Protein AF-A0A9D7YPC9-F1 (afdb_monomer_lite)

pLDDT: mean 83.98, std 19.43, range [34.88, 98.69]

Foldseek 3Di:
DDDDDDDDDDDPDPDPDDDDDDPPDPVNVVVVVVVCVVVVVDPDDDPVLVCVLPDPPDDPLRSLLSCLQVVNHDPVSCPQLQSVLSNCVVVVVLVDCSLVDPRHQLLSVLVSCVSVVNLVSSCVSLVPPDALSSLLSNLSSCVSVVVLVVSLVSLVVLVVCVVVVNDDALVSLLSSLSSVCSNCVSVVNLPPCLVVSLVSLCCSCPPGDVPNCSSLVSNLVSCVVVVNNPVSVVD

Structure (mmCIF, N/CA/C/O backbone):
data_AF-A0A9D7YPC9-F1
#
_entry.id   AF-A0A9D7YPC9-F1
#
loop_
_atom_site.group_PDB
_atom_site.id
_atom_site.type_symbol
_atom_site.label_atom_id
_atom_site.label_alt_id
_atom_site.label_comp_id
_atom_site.label_asym_id
_atom_site.label_entity_id
_atom_site.label_seq_id
_atom_site.pdbx_PDB_ins_code
_atom_site.Cartn_x
_atom_site.Cartn_y
_atom_site.Cartn_z
_atom_site.occupancy
_atom_site.B_iso_or_equiv
_atom_site.auth_seq_id
_atom_site.auth_comp_id
_atom_site.auth_asym_id
_atom_site.auth_atom_id
_atom_site.pdbx_PDB_model_num
ATOM 1 N N . MET A 1 1 ? -60.335 -31.196 38.707 1.00 47.56 1 MET A N 1
ATOM 2 C CA . MET A 1 1 ? -59.037 -31.277 38.001 1.00 47.56 1 MET A CA 1
ATOM 3 C C . MET A 1 1 ? -59.080 -32.439 37.017 1.00 47.56 1 MET A C 1
ATOM 5 O O . MET A 1 1 ? -58.869 -33.573 37.414 1.00 47.56 1 MET A O 1
ATOM 9 N N . MET A 1 2 ? -59.408 -32.170 35.753 1.00 39.56 2 MET A N 1
ATOM 10 C CA . MET A 1 2 ? -59.324 -33.136 34.653 1.00 39.56 2 MET A CA 1
ATOM 11 C C . MET A 1 2 ? -58.859 -32.370 33.414 1.00 39.56 2 MET A C 1
ATOM 13 O O . MET A 1 2 ? -59.592 -31.548 32.874 1.00 39.56 2 MET A O 1
ATOM 17 N N . ARG A 1 3 ? -57.600 -32.589 33.023 1.00 39.47 3 ARG A N 1
ATOM 18 C CA . ARG A 1 3 ? -57.009 -32.097 31.776 1.00 39.47 3 ARG A CA 1
ATOM 19 C C . ARG A 1 3 ? -57.399 -33.068 30.662 1.00 39.47 3 ARG A C 1
ATOM 21 O O . ARG A 1 3 ? -57.053 -34.243 30.743 1.00 39.47 3 ARG A O 1
ATOM 28 N N . ARG A 1 4 ? -58.093 -32.588 29.628 1.00 42.72 4 ARG A N 1
ATOM 29 C CA . ARG A 1 4 ? -58.225 -33.288 28.343 1.00 42.72 4 ARG A CA 1
ATOM 30 C C . ARG A 1 4 ? -57.594 -32.435 27.250 1.00 42.72 4 ARG A C 1
ATOM 32 O O . ARG A 1 4 ? -57.859 -31.242 27.155 1.00 42.72 4 ARG A O 1
ATOM 39 N N . ALA A 1 5 ? -56.698 -33.081 26.515 1.00 37.59 5 ALA A N 1
ATOM 40 C CA . ALA A 1 5 ? -55.882 -32.538 25.447 1.00 37.59 5 ALA A CA 1
ATOM 41 C C . ALA A 1 5 ? -56.714 -32.256 24.186 1.00 37.59 5 ALA A C 1
ATOM 43 O O . ALA A 1 5 ? -57.596 -33.035 23.832 1.00 37.59 5 ALA A O 1
ATOM 44 N N . ILE A 1 6 ? -56.395 -31.149 23.518 1.00 43.72 6 ILE A N 1
ATOM 45 C CA . ILE A 1 6 ? -56.889 -30.761 22.192 1.00 43.72 6 ILE A CA 1
ATOM 46 C C . ILE A 1 6 ? -55.835 -31.223 21.174 1.00 43.72 6 ILE A C 1
ATOM 48 O O . ILE A 1 6 ? -54.669 -30.866 21.361 1.00 43.72 6 ILE A O 1
ATOM 52 N N . PRO A 1 7 ? -56.174 -31.990 20.121 1.00 41.81 7 PRO A N 1
ATOM 53 C CA . PRO A 1 7 ? -55.215 -32.311 19.077 1.00 41.81 7 PRO A CA 1
ATOM 54 C C . PRO A 1 7 ? -55.331 -31.389 17.854 1.00 41.81 7 PRO A C 1
ATOM 56 O O . PRO A 1 7 ? -56.409 -30.950 17.467 1.00 41.81 7 PRO A O 1
ATOM 59 N N . MET A 1 8 ? -54.163 -31.230 17.231 1.00 36.19 8 MET A N 1
ATOM 60 C CA . MET A 1 8 ? -53.886 -30.996 15.810 1.00 36.19 8 MET A CA 1
ATOM 61 C C . MET A 1 8 ? -54.218 -29.638 15.183 1.00 36.19 8 MET A C 1
ATOM 63 O O . MET A 1 8 ? -55.283 -29.376 14.635 1.00 36.19 8 MET A O 1
ATOM 67 N N . ALA A 1 9 ? -53.147 -28.844 15.169 1.00 35.59 9 ALA A N 1
ATOM 68 C CA . ALA A 1 9 ? -52.747 -27.898 14.143 1.00 35.59 9 ALA A CA 1
ATOM 69 C C . ALA A 1 9 ? -53.110 -28.312 12.703 1.00 35.59 9 ALA A C 1
ATOM 71 O O . ALA A 1 9 ? -52.731 -29.383 12.233 1.00 35.59 9 ALA A O 1
ATOM 72 N N . ALA A 1 10 ? -53.725 -27.379 11.979 1.00 37.03 10 ALA A N 1
ATOM 73 C CA . ALA A 1 10 ? -53.685 -27.301 10.526 1.00 37.03 10 ALA A CA 1
ATOM 74 C C . ALA A 1 10 ? -53.003 -25.974 10.162 1.00 37.03 10 ALA A C 1
ATOM 76 O O . ALA A 1 10 ? -53.643 -24.927 10.112 1.00 37.03 10 ALA A O 1
ATOM 77 N N . ALA A 1 11 ? -51.682 -26.010 9.979 1.00 39.16 11 ALA A N 1
ATOM 78 C CA . ALA A 1 11 ? -50.929 -24.904 9.401 1.00 39.16 11 ALA A CA 1
ATOM 79 C C . ALA A 1 11 ? -50.742 -25.192 7.909 1.00 39.16 11 ALA A C 1
ATOM 81 O O . ALA A 1 11 ? -49.983 -26.076 7.515 1.00 39.16 11 ALA A O 1
ATOM 82 N N . LEU A 1 12 ? -51.493 -24.459 7.091 1.00 34.88 12 LEU A N 1
ATOM 83 C CA . LEU A 1 12 ? -51.374 -24.433 5.642 1.00 34.88 12 LEU A CA 1
ATOM 84 C C . LEU A 1 12 ? -50.080 -23.673 5.296 1.00 34.88 12 LEU A C 1
ATOM 86 O O . LEU A 1 12 ? -50.052 -22.445 5.309 1.00 3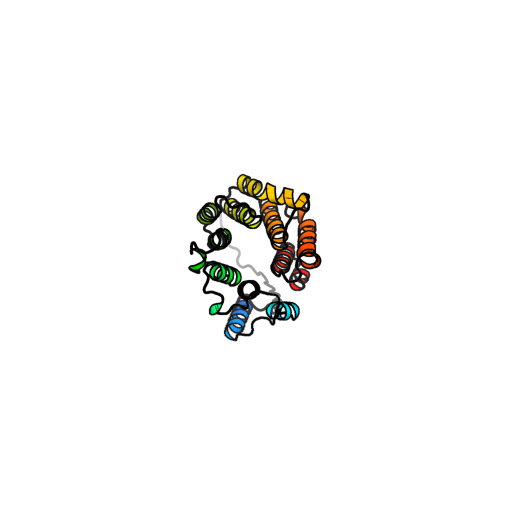4.88 12 LEU A O 1
ATOM 90 N N . ALA A 1 13 ? -48.985 -24.391 5.050 1.00 35.38 13 ALA A N 1
ATOM 91 C CA . ALA A 1 13 ? -47.757 -23.798 4.532 1.00 35.38 13 ALA A CA 1
ATOM 92 C C . ALA A 1 13 ? -47.878 -23.664 3.008 1.00 35.38 13 ALA A C 1
ATOM 94 O O . ALA A 1 13 ? -47.627 -24.610 2.264 1.00 35.38 13 ALA A O 1
ATOM 95 N N . LEU A 1 14 ? -48.293 -22.485 2.545 1.00 37.50 14 LEU A N 1
ATOM 96 C CA . LEU A 1 14 ? -48.181 -22.103 1.141 1.00 37.50 14 LEU A CA 1
ATOM 97 C C . LEU A 1 14 ? -46.724 -21.679 0.893 1.00 37.50 14 LEU A C 1
ATOM 99 O O . LEU A 1 14 ? -46.342 -20.536 1.133 1.00 37.50 14 LEU A O 1
ATOM 103 N N . ALA A 1 15 ? -45.886 -22.628 0.479 1.00 35.59 15 ALA A N 1
ATOM 104 C CA . ALA A 1 15 ? -44.537 -22.341 0.013 1.00 35.59 15 ALA A CA 1
ATOM 105 C C . ALA A 1 15 ? -44.612 -21.801 -1.423 1.00 35.59 15 ALA A C 1
ATOM 107 O O . ALA A 1 15 ? -44.696 -22.564 -2.384 1.00 35.59 15 ALA A O 1
ATOM 108 N N . CYS A 1 16 ? -44.587 -20.477 -1.576 1.00 36.06 16 CYS A N 1
ATOM 109 C CA . CYS A 1 16 ? -44.221 -19.853 -2.844 1.00 36.06 16 CYS A CA 1
ATOM 110 C C . CYS A 1 16 ? -42.714 -20.053 -3.048 1.00 36.06 16 CYS A C 1
ATOM 112 O O . CYS A 1 16 ? -41.902 -19.296 -2.519 1.00 36.06 16 CYS A O 1
ATOM 114 N N . ALA A 1 17 ? -42.342 -21.095 -3.790 1.00 36.00 17 ALA A N 1
ATOM 115 C CA . ALA A 1 17 ? -41.002 -21.232 -4.338 1.00 36.00 17 ALA A CA 1
ATOM 116 C C . ALA A 1 17 ? -40.814 -20.163 -5.427 1.00 36.00 17 ALA A C 1
ATOM 118 O O . ALA A 1 17 ? -41.350 -20.281 -6.528 1.00 36.00 17 ALA A O 1
ATOM 119 N N . ALA A 1 18 ? -40.086 -19.096 -5.101 1.00 39.91 18 ALA A N 1
ATOM 120 C CA . ALA A 1 18 ? -39.502 -18.221 -6.108 1.00 39.91 18 ALA A CA 1
ATOM 121 C C . ALA A 1 18 ? -38.318 -18.957 -6.766 1.00 39.91 18 ALA A C 1
ATOM 123 O O . ALA A 1 18 ? -37.556 -19.612 -6.048 1.00 39.91 18 ALA A O 1
ATOM 124 N N . PRO A 1 19 ? -38.135 -18.881 -8.095 1.00 41.88 19 PRO A N 1
ATOM 125 C CA . PRO A 1 19 ? -36.948 -19.436 -8.724 1.00 41.88 19 PRO A CA 1
ATOM 126 C C . PRO A 1 19 ? -35.729 -18.621 -8.282 1.00 41.88 19 PRO A C 1
ATOM 128 O O . PRO A 1 19 ? -35.707 -17.395 -8.413 1.00 41.88 19 PRO A O 1
ATOM 131 N N . ALA A 1 20 ? -34.728 -19.315 -7.740 1.00 41.06 20 ALA A N 1
ATOM 132 C CA . ALA A 1 20 ? -33.390 -18.778 -7.575 1.00 41.06 20 ALA A CA 1
ATOM 133 C C . ALA A 1 20 ? -32.896 -18.337 -8.957 1.00 41.06 20 ALA A C 1
ATOM 135 O O . ALA A 1 20 ? -32.797 -19.149 -9.874 1.00 41.06 20 ALA A O 1
ATOM 136 N N . GLN A 1 21 ? -32.673 -17.037 -9.124 1.00 46.84 21 GLN A N 1
ATOM 137 C CA . GLN A 1 21 ? -31.974 -16.519 -10.289 1.00 46.84 21 GLN A CA 1
ATOM 138 C C . GLN A 1 21 ? -30.526 -17.011 -10.219 1.00 46.84 21 GLN A C 1
ATOM 140 O O . GLN A 1 21 ? -29.904 -16.898 -9.161 1.00 46.84 21 GLN A O 1
ATOM 145 N N . ASP A 1 22 ? -30.041 -17.564 -11.334 1.00 47.06 22 ASP A N 1
ATOM 146 C CA . ASP A 1 22 ? -28.654 -17.958 -11.605 1.00 47.06 22 ASP A CA 1
ATOM 147 C C . ASP A 1 22 ? -27.683 -16.818 -11.263 1.00 47.06 22 ASP A C 1
ATOM 149 O O . ASP A 1 22 ? -27.335 -15.980 -12.093 1.00 47.06 22 ASP A O 1
ATOM 153 N N . GLY A 1 23 ? -27.253 -16.760 -10.009 1.00 45.50 23 GLY A N 1
ATOM 154 C CA . GLY A 1 23 ? -25.986 -16.160 -9.638 1.00 45.50 23 GLY A CA 1
ATOM 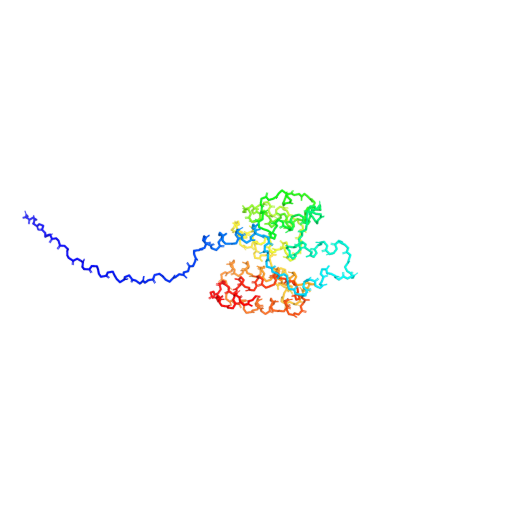155 C C . GLY A 1 23 ? -24.998 -17.305 -9.562 1.00 45.50 23 GLY A C 1
ATOM 156 O O . GLY A 1 23 ? -25.073 -18.081 -8.609 1.00 45.50 23 GLY A O 1
ATOM 157 N N . GLY A 1 24 ? -24.126 -17.435 -10.568 1.00 48.03 24 GLY A N 1
ATOM 158 C CA . GLY A 1 24 ? -23.019 -18.391 -10.532 1.00 48.03 24 GLY A CA 1
ATOM 159 C C . GLY A 1 24 ? -22.351 -18.337 -9.161 1.00 48.03 24 GLY A C 1
ATOM 160 O O . GLY A 1 24 ? -22.082 -17.251 -8.633 1.00 48.03 24 GLY A O 1
ATOM 161 N N . SER A 1 25 ? -22.193 -19.500 -8.530 1.00 60.78 25 SER A N 1
ATOM 162 C CA . SER A 1 25 ? -21.688 -19.576 -7.165 1.00 60.78 25 SER A CA 1
ATOM 163 C C . SER A 1 25 ? -20.316 -18.909 -7.099 1.00 60.78 25 SER A C 1
ATOM 165 O O . SER A 1 25 ? -19.527 -18.998 -8.038 1.00 60.78 25 SER A O 1
ATOM 167 N N . ALA A 1 26 ? -19.971 -18.293 -5.966 1.00 50.19 26 ALA A N 1
ATOM 168 C CA . ALA A 1 26 ? -18.598 -17.840 -5.730 1.00 50.19 26 ALA A CA 1
ATOM 169 C C . ALA A 1 26 ? -17.579 -18.980 -5.941 1.00 50.19 26 ALA A C 1
ATOM 171 O O . ALA A 1 26 ? -16.447 -18.733 -6.340 1.00 50.19 26 ALA A O 1
ATOM 172 N N . VAL A 1 27 ? -18.004 -20.231 -5.735 1.00 54.44 27 VAL A N 1
ATOM 173 C CA . VAL A 1 27 ? -17.221 -21.438 -6.024 1.00 54.44 27 VAL A CA 1
ATOM 174 C C . VAL A 1 27 ? -17.037 -21.656 -7.530 1.00 54.44 27 VAL A C 1
ATOM 176 O O . VAL A 1 27 ? -15.948 -22.038 -7.948 1.00 54.44 27 VAL A O 1
ATOM 179 N N . ASP A 1 28 ? -18.050 -21.368 -8.345 1.00 64.00 28 ASP A N 1
ATOM 180 C CA . ASP A 1 28 ? -17.969 -21.480 -9.805 1.00 64.00 28 ASP A CA 1
ATOM 181 C C . ASP A 1 28 ? -17.040 -20.403 -10.372 1.00 64.00 28 ASP A C 1
ATOM 183 O O . ASP A 1 28 ? -16.144 -20.729 -11.142 1.00 64.00 28 ASP A O 1
ATOM 187 N N . MET A 1 29 ? -17.138 -19.159 -9.884 1.00 55.31 29 MET A N 1
ATOM 188 C CA . MET A 1 29 ? -16.199 -18.087 -10.251 1.00 55.31 29 MET A CA 1
ATOM 189 C C . MET A 1 29 ? -14.758 -18.401 -9.825 1.00 55.31 29 MET A C 1
ATOM 191 O O . MET A 1 29 ? -13.822 -18.161 -10.581 1.00 55.31 29 MET A O 1
ATOM 195 N N . LEU A 1 30 ? -14.542 -18.957 -8.627 1.00 52.41 30 LEU A N 1
ATOM 196 C CA . LEU A 1 30 ? -13.202 -19.356 -8.178 1.00 52.41 30 LEU A CA 1
ATOM 197 C C . LEU A 1 30 ? -12.641 -20.524 -9.004 1.00 52.41 30 LEU A C 1
ATOM 199 O O . LEU A 1 30 ? -11.436 -20.560 -9.273 1.00 52.41 30 LEU A O 1
ATOM 203 N N . ASN A 1 31 ? -13.497 -21.452 -9.436 1.00 55.28 31 ASN A N 1
ATOM 204 C CA . ASN A 1 31 ? -13.120 -22.539 -10.335 1.00 55.28 31 ASN A CA 1
ATOM 205 C C . ASN A 1 31 ? -12.802 -22.024 -11.744 1.00 55.28 31 ASN A C 1
ATOM 207 O O . ASN A 1 31 ? -11.788 -22.430 -12.307 1.00 55.28 31 ASN A O 1
ATOM 211 N N . GLU A 1 32 ? -13.591 -21.096 -12.285 1.00 56.75 32 GLU A N 1
ATOM 212 C CA . GLU A 1 32 ? -13.325 -20.439 -13.571 1.00 56.75 32 GLU A CA 1
ATOM 213 C C . GLU A 1 32 ? -12.021 -19.640 -13.533 1.00 56.75 32 GLU A C 1
ATOM 215 O O . GLU A 1 32 ? -11.165 -19.833 -14.390 1.00 56.75 32 GLU A O 1
ATOM 220 N N . LEU A 1 33 ? -11.788 -18.833 -12.493 1.00 55.59 33 LEU A N 1
ATOM 221 C CA . LEU A 1 33 ? -10.529 -18.099 -12.321 1.00 55.59 33 LEU A CA 1
ATOM 222 C C . LEU A 1 33 ? -9.324 -19.042 -12.196 1.00 55.59 33 LEU A C 1
ATOM 224 O O . LEU A 1 33 ? -8.241 -18.744 -12.704 1.00 55.59 33 LEU A O 1
ATOM 228 N N . SER A 1 34 ? -9.502 -20.195 -11.549 1.00 52.62 34 SER A N 1
ATOM 229 C CA . SER A 1 34 ? -8.467 -21.230 -11.459 1.00 52.62 34 SER A CA 1
ATOM 230 C C . SER A 1 34 ? -8.196 -21.882 -12.817 1.00 52.62 34 SER A C 1
ATOM 232 O O . SER A 1 34 ? -7.036 -22.104 -13.163 1.00 52.62 34 SER A O 1
ATOM 234 N N . GLN A 1 35 ? -9.236 -22.143 -13.611 1.00 51.22 35 GLN A N 1
ATOM 235 C CA . GLN A 1 35 ? -9.112 -22.682 -14.967 1.00 51.22 35 GLN A CA 1
ATOM 236 C C . GLN A 1 35 ? -8.474 -21.671 -15.929 1.00 51.22 35 GLN A C 1
ATOM 238 O O . GLN A 1 35 ? -7.566 -22.041 -16.668 1.00 51.22 35 GLN A O 1
ATOM 243 N N . MET A 1 36 ? -8.844 -20.390 -15.860 1.00 50.16 36 MET A N 1
ATOM 244 C CA . MET A 1 36 ? -8.228 -19.313 -16.649 1.00 50.16 36 MET A CA 1
ATOM 245 C C . MET A 1 36 ? -6.736 -19.161 -16.330 1.00 50.16 36 MET A C 1
ATOM 247 O O . MET A 1 36 ? -5.909 -19.062 -17.237 1.00 50.16 36 MET A O 1
ATOM 251 N N . ARG A 1 37 ? -6.358 -19.239 -15.043 1.00 52.41 37 ARG A N 1
ATOM 252 C CA . ARG A 1 37 ? -4.944 -19.262 -14.629 1.00 52.41 37 ARG A CA 1
ATOM 253 C C . ARG A 1 37 ? -4.197 -20.481 -15.179 1.00 52.41 37 ARG A C 1
ATOM 255 O O . ARG A 1 37 ? -3.052 -20.343 -15.593 1.00 52.41 37 ARG A O 1
ATOM 262 N N . GLN A 1 38 ? -4.827 -21.658 -15.203 1.00 43.66 38 GLN A N 1
ATOM 263 C CA . GLN A 1 38 ? -4.230 -22.886 -15.750 1.00 43.66 38 GLN A CA 1
ATOM 264 C C . GLN A 1 38 ? -4.097 -22.865 -17.280 1.00 43.66 38 GLN A C 1
ATOM 266 O O . GLN A 1 38 ? -3.215 -23.528 -17.820 1.00 43.66 38 GLN A O 1
ATOM 271 N N . GLN A 1 39 ? -4.939 -22.099 -17.975 1.00 45.66 39 GLN A N 1
ATOM 272 C CA . GLN A 1 39 ? -4.917 -21.961 -19.434 1.00 45.66 39 GLN A CA 1
ATOM 273 C C . GLN A 1 39 ? -3.953 -20.874 -19.934 1.00 45.66 39 GLN A C 1
ATOM 275 O O . GLN A 1 39 ? -3.779 -20.725 -21.140 1.00 45.66 39 GLN A O 1
ATOM 280 N N . GLY A 1 40 ? -3.301 -20.122 -19.038 1.00 47.50 40 GLY A N 1
ATOM 281 C CA . GLY A 1 40 ? -2.362 -19.059 -19.414 1.00 47.50 40 GLY A CA 1
ATOM 282 C C . GLY A 1 40 ? -3.018 -17.837 -20.072 1.00 47.50 40 GLY A C 1
ATOM 283 O O . GLY A 1 40 ? -2.316 -16.893 -20.432 1.00 47.50 40 GLY A O 1
ATOM 284 N N . GLU A 1 41 ? -4.348 -17.811 -20.194 1.00 51.31 41 GLU A N 1
ATOM 285 C CA . GLU A 1 41 ? -5.116 -16.646 -20.634 1.00 51.31 41 GLU A CA 1
ATOM 286 C C . GLU A 1 41 ? -5.334 -15.704 -19.446 1.00 51.31 41 GLU A C 1
ATOM 288 O O . GLU A 1 41 ? -6.419 -15.578 -18.878 1.00 51.31 41 GLU A O 1
ATOM 293 N N . GLY A 1 42 ? -4.253 -15.036 -19.040 1.00 57.81 42 GLY A N 1
ATOM 294 C CA . GLY A 1 42 ? -4.370 -13.835 -18.223 1.00 57.81 42 GLY A CA 1
ATOM 295 C C . GLY A 1 42 ? -5.125 -12.735 -18.985 1.00 57.81 42 GLY A C 1
ATOM 296 O O . GLY A 1 42 ? -5.147 -12.744 -20.221 1.00 57.81 42 GLY A O 1
ATOM 297 N N . PRO A 1 43 ? -5.738 -11.764 -18.282 1.00 66.69 43 PRO A N 1
ATOM 298 C CA . PRO A 1 43 ? -6.365 -10.622 -18.935 1.00 66.69 43 PRO A CA 1
ATOM 299 C C . PRO A 1 43 ? -5.362 -9.941 -19.872 1.00 66.69 43 PRO A C 1
ATOM 301 O O . PRO A 1 43 ? -4.208 -9.699 -19.507 1.00 66.69 43 PRO A O 1
ATOM 304 N N . GLN A 1 44 ? -5.796 -9.659 -21.102 1.00 72.69 44 GLN A N 1
ATOM 305 C CA . GLN A 1 44 ? -4.934 -9.016 -22.088 1.00 72.69 44 GLN A CA 1
ATOM 306 C C . GLN A 1 44 ? -4.528 -7.627 -21.593 1.00 72.69 44 GLN A C 1
ATOM 308 O O . GLN A 1 44 ? -5.372 -6.819 -21.204 1.00 72.69 44 GLN A O 1
ATOM 313 N N . LEU A 1 45 ? -3.226 -7.342 -21.631 1.00 79.12 45 LEU A N 1
ATOM 314 C CA . LEU A 1 45 ? -2.705 -6.031 -21.261 1.00 79.12 45 LEU A CA 1
ATOM 315 C C . LEU A 1 45 ? -3.269 -4.940 -22.168 1.00 79.12 45 LEU A C 1
ATOM 317 O O . LEU A 1 45 ? -3.336 -5.098 -23.394 1.00 79.12 45 LEU A O 1
ATOM 321 N N . SER A 1 46 ? -3.554 -3.785 -21.569 1.00 85.38 46 SER A N 1
ATOM 322 C CA . SER A 1 46 ? -3.863 -2.584 -22.335 1.00 85.38 46 SER A CA 1
ATOM 323 C C . SER A 1 46 ? -2.716 -2.247 -23.295 1.00 85.38 46 SER A C 1
ATOM 325 O O . SER A 1 46 ? -1.542 -2.561 -23.063 1.00 85.38 46 SER A O 1
ATOM 327 N N . GLU A 1 47 ? -3.052 -1.605 -24.412 1.00 88.06 47 GLU A N 1
ATOM 328 C CA . GLU A 1 47 ? -2.057 -1.159 -25.391 1.00 88.06 47 GLU A CA 1
ATOM 329 C C . GLU A 1 47 ? -1.012 -0.232 -24.757 1.00 88.06 47 GLU A C 1
ATOM 331 O O . GLU A 1 47 ? 0.177 -0.381 -25.027 1.00 88.06 47 GLU A O 1
ATOM 336 N N . SER A 1 48 ? -1.427 0.634 -23.830 1.00 89.06 48 SER A N 1
ATOM 337 C CA . SER A 1 48 ? -0.536 1.549 -23.114 1.00 89.06 48 SER A CA 1
ATOM 338 C C . SER A 1 48 ? 0.500 0.826 -22.249 1.00 89.06 48 SER A C 1
ATOM 340 O O . SER A 1 48 ? 1.666 1.213 -22.255 1.00 89.06 48 SER A O 1
ATOM 342 N N . VAL A 1 49 ? 0.120 -0.253 -21.549 1.00 89.69 49 VAL A N 1
ATOM 343 C CA . VAL A 1 49 ? 1.081 -1.055 -20.766 1.00 89.69 49 VAL A CA 1
ATOM 344 C C . VAL A 1 49 ? 2.040 -1.799 -21.695 1.00 89.69 49 VAL A C 1
ATOM 346 O O . VAL A 1 49 ? 3.244 -1.822 -21.450 1.00 89.69 49 VAL A O 1
ATOM 349 N N . ARG A 1 50 ? 1.550 -2.357 -22.811 1.00 90.44 50 ARG A N 1
ATOM 350 C CA . ARG A 1 50 ? 2.425 -2.991 -23.814 1.00 90.44 50 ARG A CA 1
ATOM 351 C C . ARG A 1 50 ? 3.422 -1.997 -24.412 1.00 90.44 50 ARG A C 1
ATOM 353 O O . ARG A 1 50 ? 4.597 -2.332 -24.551 1.00 90.44 50 ARG A O 1
ATOM 360 N N . ALA A 1 51 ? 2.972 -0.781 -24.717 1.00 91.50 51 ALA A N 1
ATOM 361 C CA . ALA A 1 51 ? 3.824 0.294 -25.214 1.00 91.50 51 ALA A CA 1
ATOM 362 C C . ALA A 1 51 ? 4.887 0.704 -24.182 1.00 91.50 51 ALA A C 1
ATOM 364 O O . ALA A 1 51 ? 6.052 0.839 -24.550 1.00 91.50 51 ALA A O 1
ATOM 365 N N . LEU A 1 52 ? 4.517 0.825 -22.899 1.00 91.00 52 LEU A N 1
ATOM 366 C CA . LEU A 1 52 ? 5.463 1.093 -21.811 1.00 91.00 52 LEU A CA 1
ATOM 367 C C . LEU A 1 52 ? 6.541 0.004 -21.728 1.00 91.00 52 LEU A C 1
ATOM 369 O O . LEU A 1 52 ? 7.729 0.308 -21.716 1.00 91.00 52 LEU A O 1
ATOM 373 N N . LEU A 1 53 ? 6.144 -1.271 -21.708 1.00 90.56 53 LEU A N 1
ATOM 374 C CA . LEU A 1 53 ? 7.084 -2.390 -21.579 1.00 90.56 53 LEU A CA 1
ATOM 375 C C . LEU A 1 53 ? 8.018 -2.527 -22.794 1.00 90.56 53 LEU A C 1
ATOM 377 O O . LEU A 1 53 ? 9.149 -2.997 -22.652 1.00 90.56 53 LEU A O 1
ATOM 381 N N . GLY A 1 54 ? 7.560 -2.105 -23.975 1.00 88.81 54 GLY A N 1
ATOM 382 C CA . GLY A 1 54 ? 8.353 -2.036 -25.203 1.00 88.81 54 GLY A CA 1
ATOM 383 C C . GLY A 1 54 ? 9.182 -0.757 -25.359 1.00 88.81 54 GLY A C 1
ATOM 384 O O . GLY A 1 54 ? 9.891 -0.618 -26.35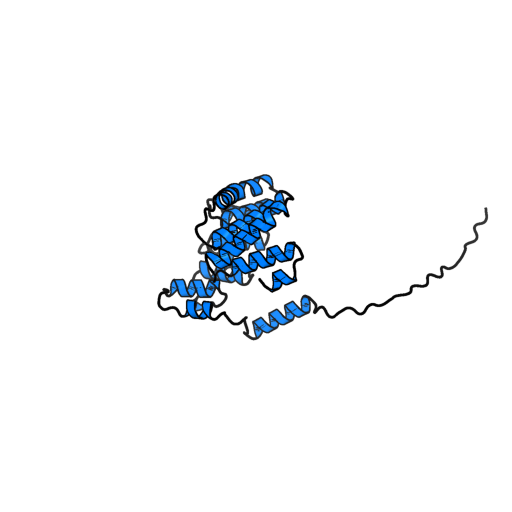6 1.00 88.81 54 GLY A O 1
ATOM 385 N N . ALA A 1 55 ? 9.105 0.185 -24.416 1.00 90.12 55 ALA A N 1
ATOM 386 C CA . ALA A 1 55 ? 9.768 1.470 -24.544 1.00 90.12 55 ALA A CA 1
ATOM 387 C C . ALA A 1 55 ? 11.300 1.351 -24.461 1.00 90.12 55 ALA A C 1
ATOM 389 O O . ALA A 1 55 ? 11.864 0.733 -23.552 1.00 90.12 55 ALA A O 1
ATOM 390 N N . GLY A 1 56 ? 11.985 2.001 -25.406 1.00 91.44 56 GLY A N 1
ATOM 391 C CA . GLY A 1 56 ? 13.449 1.996 -25.497 1.00 91.44 56 GLY A CA 1
ATOM 392 C C . GLY A 1 56 ? 14.162 2.884 -24.472 1.00 91.44 56 GLY A C 1
ATOM 393 O O . GLY A 1 56 ? 15.380 2.811 -24.373 1.00 91.44 56 GLY A O 1
ATOM 394 N N . TYR A 1 57 ? 13.430 3.719 -23.727 1.00 91.38 57 TYR A N 1
ATOM 395 C CA . TYR A 1 57 ? 14.006 4.588 -22.694 1.00 91.38 57 TYR A CA 1
ATOM 396 C C . TYR A 1 57 ? 14.106 3.921 -21.316 1.00 91.38 57 TYR A C 1
ATOM 398 O O . TYR A 1 57 ? 14.770 4.470 -20.445 1.00 91.38 57 TYR A O 1
ATOM 406 N N . LEU A 1 58 ? 13.451 2.771 -21.106 1.00 93.75 58 LEU A N 1
ATOM 407 C CA . LEU A 1 58 ? 13.573 2.018 -19.859 1.00 93.75 58 LEU A CA 1
ATOM 408 C C . LEU A 1 58 ? 14.875 1.219 -19.856 1.00 93.75 58 LEU A C 1
ATOM 410 O O . LEU A 1 58 ? 15.185 0.508 -20.821 1.00 93.75 58 LEU A O 1
ATOM 414 N N . SER A 1 59 ? 15.595 1.277 -18.743 1.00 94.88 59 SER A N 1
ATOM 415 C CA . SER A 1 59 ? 16.642 0.307 -18.439 1.00 94.88 59 SER A CA 1
ATOM 416 C C . SER A 1 59 ? 16.056 -1.101 -18.279 1.00 94.88 59 SER A C 1
ATOM 418 O O . SER A 1 59 ? 14.843 -1.294 -18.138 1.00 94.88 59 SER A O 1
ATOM 420 N N . ASP A 1 60 ? 16.919 -2.114 -18.299 1.00 92.81 60 ASP A N 1
ATOM 421 C CA . ASP A 1 60 ? 16.484 -3.502 -18.125 1.00 92.81 60 ASP A CA 1
ATOM 422 C C . ASP A 1 60 ? 15.879 -3.749 -16.738 1.00 92.81 60 ASP A C 1
ATOM 424 O O . ASP A 1 60 ? 14.890 -4.478 -16.629 1.00 92.81 60 ASP A O 1
ATOM 428 N N . ASP A 1 61 ? 16.411 -3.085 -15.711 1.00 93.19 61 ASP A N 1
ATOM 429 C CA . ASP A 1 61 ? 15.933 -3.175 -14.331 1.00 93.19 61 ASP A CA 1
ATOM 430 C C . ASP A 1 61 ? 14.567 -2.494 -14.167 1.00 93.19 61 ASP A C 1
ATOM 432 O O . ASP A 1 61 ? 13.648 -3.084 -13.598 1.00 93.19 61 ASP A O 1
ATOM 436 N N . GLU A 1 62 ? 14.379 -1.300 -14.739 1.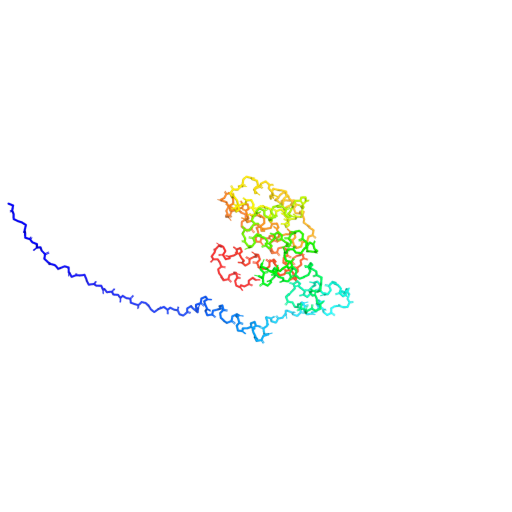00 94.31 62 GLU A N 1
ATOM 437 C CA . GLU A 1 62 ? 13.079 -0.611 -14.734 1.00 94.31 62 GLU A CA 1
ATOM 438 C C . GLU A 1 62 ? 12.024 -1.404 -15.508 1.00 94.31 62 GLU A C 1
ATOM 440 O O . GLU A 1 62 ? 10.885 -1.542 -15.060 1.00 94.31 62 GLU A O 1
ATOM 445 N N . ARG A 1 63 ? 12.396 -1.983 -16.655 1.00 94.44 63 ARG A N 1
ATOM 446 C CA . ARG A 1 63 ? 11.489 -2.821 -17.447 1.00 94.44 63 ARG A CA 1
ATOM 447 C C . ARG A 1 63 ? 11.102 -4.090 -16.690 1.00 94.44 63 ARG A C 1
ATOM 449 O O . ARG A 1 63 ? 9.944 -4.506 -16.748 1.00 94.44 63 ARG A O 1
ATOM 456 N N . ARG A 1 64 ? 12.053 -4.704 -15.984 1.00 94.25 64 ARG A N 1
ATOM 457 C CA . ARG A 1 64 ? 11.819 -5.856 -15.107 1.00 94.25 64 ARG A CA 1
ATOM 458 C C . ARG A 1 64 ? 10.871 -5.488 -13.962 1.00 94.25 64 ARG A C 1
ATOM 460 O O . ARG A 1 64 ? 9.868 -6.173 -13.769 1.00 94.25 64 ARG A O 1
ATOM 467 N N . ALA A 1 65 ? 11.120 -4.381 -13.267 1.00 94.38 65 ALA A N 1
ATOM 468 C CA . ALA A 1 65 ? 10.243 -3.886 -12.208 1.00 94.38 65 ALA A CA 1
ATOM 469 C C . ALA A 1 65 ? 8.824 -3.583 -12.723 1.00 94.38 65 ALA A C 1
ATOM 471 O O . ALA A 1 65 ? 7.848 -3.977 -12.086 1.00 94.38 65 ALA A O 1
ATOM 472 N N . ALA A 1 66 ? 8.694 -2.970 -13.905 1.00 93.94 66 ALA A N 1
ATOM 473 C CA . ALA A 1 66 ? 7.404 -2.704 -14.539 1.00 93.94 66 ALA A CA 1
ATOM 474 C C . ALA A 1 66 ? 6.655 -3.998 -14.907 1.00 93.94 66 ALA A C 1
ATOM 476 O O . ALA A 1 66 ? 5.450 -4.099 -14.672 1.00 93.94 66 ALA A O 1
ATOM 477 N N . ARG A 1 67 ? 7.350 -5.022 -15.428 1.00 94.12 67 ARG A N 1
ATOM 478 C CA . ARG A 1 67 ? 6.743 -6.346 -15.663 1.00 94.12 67 ARG A CA 1
ATOM 479 C C . ARG A 1 67 ? 6.218 -6.956 -14.369 1.00 94.12 67 ARG A C 1
ATOM 481 O O . ARG A 1 67 ? 5.084 -7.430 -14.352 1.00 94.12 67 ARG A O 1
ATOM 488 N N . VAL A 1 68 ? 7.013 -6.914 -13.298 1.00 95.25 68 VAL A N 1
ATOM 489 C CA . VAL A 1 68 ? 6.595 -7.403 -11.976 1.00 95.25 68 VAL A CA 1
ATOM 490 C C . VAL A 1 68 ? 5.368 -6.642 -11.483 1.00 95.25 68 VAL A C 1
ATOM 492 O O . VAL A 1 68 ? 4.375 -7.255 -11.108 1.00 95.25 68 VAL A O 1
ATOM 495 N N . PHE A 1 69 ? 5.390 -5.314 -11.554 1.00 94.62 69 PHE A N 1
ATOM 496 C CA . PHE A 1 69 ? 4.277 -4.474 -11.126 1.00 94.62 69 PHE A CA 1
ATOM 497 C C . PHE A 1 69 ? 2.968 -4.818 -11.853 1.00 94.62 69 PHE A C 1
ATOM 499 O O . PHE A 1 69 ? 1.931 -4.952 -11.209 1.00 94.62 69 PHE A O 1
ATOM 506 N N . HIS A 1 70 ? 3.017 -5.037 -13.168 1.00 92.31 70 HIS A N 1
ATOM 507 C CA . HIS A 1 70 ? 1.836 -5.311 -13.992 1.00 92.31 70 HIS A CA 1
ATOM 508 C C . HIS A 1 70 ? 1.425 -6.790 -14.085 1.00 92.31 70 HIS A C 1
ATOM 510 O O . HIS A 1 70 ? 0.557 -7.120 -14.895 1.00 92.31 70 HIS A O 1
ATOM 516 N N . GLY A 1 71 ? 2.019 -7.702 -13.309 1.00 91.38 71 GLY A N 1
ATOM 517 C CA . GLY A 1 71 ? 1.612 -9.113 -13.369 1.00 91.38 71 GLY A CA 1
ATOM 518 C C . GLY A 1 71 ? 2.197 -9.909 -14.540 1.00 91.38 71 GLY A C 1
ATOM 519 O O . GLY A 1 71 ? 1.669 -10.960 -14.878 1.00 91.38 71 GLY A O 1
ATOM 520 N N . GLN A 1 72 ? 3.241 -9.402 -15.199 1.00 90.88 72 GLN A N 1
ATOM 521 C CA . GLN A 1 72 ? 3.781 -9.923 -16.468 1.00 90.88 72 GLN A CA 1
ATOM 522 C C . GLN A 1 72 ? 5.219 -10.430 -16.333 1.00 90.88 72 GLN A C 1
ATOM 524 O O . GLN A 1 72 ? 5.990 -10.432 -17.297 1.00 90.88 72 GLN A O 1
ATOM 529 N N . TRP A 1 73 ? 5.613 -10.783 -15.114 1.00 92.75 73 TRP A N 1
ATOM 530 C CA . TRP A 1 73 ? 6.965 -11.224 -14.813 1.00 92.75 73 TRP A CA 1
ATOM 531 C C . TRP A 1 73 ? 7.253 -12.619 -15.367 1.00 92.75 73 TRP A C 1
ATOM 533 O O . TRP A 1 73 ? 6.383 -13.484 -15.471 1.00 92.75 73 TRP A O 1
ATOM 543 N N . ARG A 1 74 ? 8.523 -12.836 -15.683 1.00 91.06 74 ARG A N 1
ATOM 544 C CA . ARG A 1 74 ? 9.107 -14.129 -16.042 1.00 91.06 74 ARG A CA 1
ATOM 545 C C . ARG A 1 74 ? 9.933 -14.663 -14.877 1.00 91.06 74 ARG A C 1
ATOM 547 O O . ARG A 1 74 ? 10.250 -13.923 -13.953 1.00 91.06 74 ARG A O 1
ATOM 554 N N . GLU A 1 75 ? 10.350 -15.923 -14.933 1.00 90.00 75 GLU A N 1
ATOM 555 C CA . GLU A 1 75 ? 11.220 -16.495 -13.891 1.00 90.00 75 GLU A CA 1
ATOM 556 C C . GLU A 1 75 ? 12.530 -15.703 -13.721 1.00 90.00 75 GLU A C 1
ATOM 558 O O . GLU A 1 75 ? 12.958 -15.439 -12.599 1.00 90.00 75 GLU A O 1
ATOM 563 N N . GLU A 1 76 ? 13.111 -15.236 -14.830 1.00 92.38 76 GLU A N 1
ATOM 564 C CA . GLU A 1 76 ? 14.304 -14.374 -14.858 1.00 92.38 76 GLU A CA 1
ATOM 565 C C . GLU A 1 76 ? 14.102 -13.019 -14.157 1.00 92.38 76 GLU A C 1
ATOM 567 O O . GLU A 1 76 ? 15.065 -12.424 -13.675 1.00 92.38 76 GLU A O 1
ATOM 572 N N . ASP A 1 77 ? 12.856 -12.549 -14.043 1.00 91.81 77 ASP A N 1
ATOM 573 C CA . ASP A 1 77 ? 12.535 -11.299 -13.355 1.00 91.81 77 ASP A CA 1
ATOM 574 C C . ASP A 1 77 ? 12.533 -11.453 -11.825 1.00 91.81 77 ASP A C 1
ATOM 576 O O . ASP A 1 77 ? 12.649 -10.467 -11.099 1.00 91.81 77 ASP A O 1
ATOM 580 N N . LEU A 1 78 ? 12.414 -12.685 -11.319 1.00 95.00 78 LEU A N 1
ATOM 581 C CA . LEU A 1 78 ? 12.222 -12.988 -9.896 1.00 95.00 78 LEU A CA 1
ATOM 582 C C . LEU A 1 78 ? 13.500 -13.470 -9.198 1.00 95.00 78 LEU A C 1
ATOM 584 O O . LEU A 1 78 ? 13.447 -14.083 -8.123 1.00 95.00 78 LEU A O 1
ATOM 588 N N . LEU A 1 79 ? 14.661 -13.218 -9.802 1.00 92.75 79 LEU A N 1
ATOM 589 C CA . LEU A 1 79 ? 15.956 -13.567 -9.217 1.00 92.75 79 LEU A CA 1
ATOM 590 C C . LEU A 1 79 ? 16.252 -12.733 -7.965 1.00 92.75 79 LEU A C 1
ATOM 592 O O . LEU A 1 79 ? 16.792 -13.259 -6.992 1.00 92.75 79 LEU A O 1
ATOM 596 N N . GLU A 1 80 ? 15.836 -11.466 -7.959 1.00 94.00 80 GLU A N 1
ATOM 597 C CA . GLU A 1 80 ? 15.998 -10.564 -6.821 1.00 94.00 80 GLU A CA 1
ATOM 598 C C . GLU A 1 80 ? 14.923 -10.811 -5.745 1.00 94.00 80 GLU A C 1
ATOM 600 O O . GLU A 1 80 ? 13.729 -10.832 -6.070 1.00 94.00 80 GLU A O 1
ATOM 605 N N . PRO A 1 81 ? 15.299 -10.934 -4.454 1.00 95.38 81 PRO A N 1
ATOM 606 C CA . PRO A 1 81 ? 14.338 -11.159 -3.372 1.00 95.38 81 PRO A CA 1
ATOM 607 C C . PRO A 1 81 ? 13.230 -10.105 -3.294 1.00 95.38 81 PRO A C 1
ATOM 609 O O . PRO A 1 81 ? 12.068 -10.453 -3.093 1.00 95.38 81 PRO A O 1
ATOM 612 N N . ALA A 1 82 ? 13.564 -8.830 -3.516 1.00 96.12 82 ALA A N 1
ATOM 613 C CA . ALA A 1 82 ? 12.599 -7.734 -3.491 1.00 96.12 82 ALA A CA 1
ATOM 614 C C . ALA A 1 82 ? 11.513 -7.873 -4.573 1.00 96.12 82 ALA A C 1
ATOM 616 O O . ALA A 1 82 ? 10.329 -7.672 -4.298 1.00 96.12 82 ALA A O 1
ATOM 617 N N . LEU A 1 83 ? 11.893 -8.264 -5.792 1.00 96.38 83 LEU A N 1
ATOM 618 C CA . LEU A 1 83 ? 10.943 -8.475 -6.885 1.00 96.38 83 LEU A CA 1
ATOM 619 C C . LEU A 1 83 ? 10.100 -9.733 -6.670 1.00 96.38 83 LEU A C 1
ATOM 621 O O . LEU A 1 83 ? 8.901 -9.718 -6.942 1.00 96.38 83 LEU A O 1
ATOM 625 N N . ARG A 1 84 ? 10.694 -10.794 -6.111 1.00 97.38 84 ARG A N 1
ATOM 626 C CA . ARG A 1 84 ? 9.965 -12.013 -5.742 1.00 97.38 84 ARG A CA 1
ATOM 627 C C . ARG A 1 84 ? 8.912 -11.749 -4.665 1.00 97.38 84 ARG A C 1
ATOM 629 O O . ARG A 1 84 ? 7.772 -12.168 -4.834 1.00 97.38 84 ARG A O 1
ATOM 636 N N . ALA A 1 85 ? 9.261 -10.991 -3.625 1.00 97.88 85 ALA A N 1
ATOM 637 C CA . ALA A 1 85 ? 8.328 -10.591 -2.572 1.00 97.88 85 ALA A CA 1
ATOM 638 C C . ALA A 1 85 ? 7.162 -9.764 -3.131 1.00 97.88 85 ALA A C 1
ATOM 640 O O . ALA A 1 85 ? 6.001 -10.016 -2.813 1.00 97.88 85 ALA A O 1
ATOM 641 N N . ARG A 1 86 ? 7.453 -8.823 -4.034 1.00 96.81 86 ARG A N 1
ATOM 642 C CA . ARG A 1 86 ? 6.427 -8.018 -4.707 1.00 96.81 86 ARG A CA 1
ATOM 643 C C . ARG A 1 86 ? 5.488 -8.868 -5.560 1.00 96.81 86 ARG A C 1
ATOM 645 O O . ARG A 1 86 ? 4.273 -8.720 -5.456 1.00 96.81 86 ARG A O 1
ATOM 652 N N . ALA A 1 87 ? 6.038 -9.784 -6.354 1.00 96.69 87 ALA A N 1
ATOM 653 C CA . ALA A 1 87 ? 5.253 -10.736 -7.134 1.00 96.69 87 ALA A CA 1
ATOM 654 C C . ALA A 1 87 ? 4.371 -11.618 -6.233 1.00 96.69 87 ALA A C 1
ATOM 656 O O . ALA A 1 87 ? 3.195 -11.819 -6.535 1.00 96.69 87 ALA A O 1
ATOM 657 N N . ALA A 1 88 ? 4.900 -12.083 -5.096 1.00 96.75 88 ALA A N 1
ATOM 658 C CA . ALA A 1 88 ? 4.143 -12.861 -4.119 1.00 96.75 88 ALA A CA 1
ATOM 659 C C . ALA A 1 88 ? 2.959 -12.070 -3.536 1.00 96.75 88 ALA A C 1
ATOM 661 O O . ALA A 1 88 ? 1.858 -12.614 -3.445 1.00 96.75 88 ALA A O 1
ATOM 662 N N . LEU A 1 89 ? 3.139 -10.784 -3.207 1.00 96.69 89 LEU A N 1
ATOM 663 C CA . LEU A 1 89 ? 2.040 -9.920 -2.754 1.00 96.69 89 LEU A CA 1
ATOM 664 C C . LEU A 1 89 ? 0.960 -9.751 -3.826 1.00 96.69 89 LEU A C 1
ATOM 666 O O . LEU A 1 89 ? -0.217 -9.945 -3.527 1.00 96.69 89 LEU A O 1
ATOM 670 N N . ILE A 1 90 ? 1.355 -9.453 -5.068 1.00 94.12 90 ILE A N 1
ATOM 671 C CA . ILE A 1 90 ? 0.426 -9.284 -6.198 1.00 94.12 90 ILE A CA 1
ATOM 672 C C . ILE A 1 90 ? -0.355 -10.581 -6.460 1.00 94.12 90 ILE A C 1
ATOM 674 O O . ILE A 1 90 ? -1.561 -10.549 -6.696 1.00 94.12 90 ILE A O 1
ATOM 678 N N . ALA A 1 91 ? 0.313 -11.734 -6.380 1.00 93.19 91 ALA A N 1
ATOM 679 C CA . ALA A 1 91 ? -0.306 -13.042 -6.584 1.00 93.19 91 ALA A CA 1
ATOM 680 C C . ALA A 1 91 ? -1.171 -13.517 -5.400 1.00 93.19 91 ALA A C 1
ATOM 682 O O . ALA A 1 91 ? -1.906 -14.498 -5.538 1.00 93.19 91 ALA A O 1
ATOM 683 N N . GLY A 1 92 ? -1.085 -12.857 -4.239 1.00 94.75 92 GLY A N 1
ATOM 684 C CA . GLY A 1 92 ? -1.738 -13.293 -3.003 1.00 94.75 92 GLY A CA 1
ATOM 685 C C . GLY A 1 92 ? -1.061 -14.491 -2.321 1.00 94.75 92 GLY A C 1
ATOM 686 O O . GLY A 1 92 ? -1.681 -15.166 -1.504 1.00 94.75 92 GLY A O 1
ATOM 687 N N . ALA A 1 93 ? 0.202 -14.777 -2.644 1.00 96.44 93 ALA A N 1
ATOM 688 C CA . ALA A 1 93 ? 0.983 -15.876 -2.080 1.00 96.44 93 ALA A CA 1
ATOM 689 C C . ALA A 1 93 ? 1.640 -15.466 -0.747 1.00 96.44 93 ALA A C 1
ATOM 691 O O . ALA A 1 93 ? 2.860 -15.383 -0.630 1.00 96.44 93 ALA A O 1
ATOM 692 N N . TRP A 1 94 ? 0.829 -15.180 0.273 1.00 96.31 94 TRP A N 1
ATOM 693 C CA . TRP A 1 94 ? 1.296 -14.575 1.532 1.00 96.31 94 TRP A CA 1
ATOM 694 C C . TRP A 1 94 ? 2.221 -15.464 2.376 1.00 96.31 94 TRP A C 1
ATOM 696 O O . TRP A 1 94 ? 2.912 -14.961 3.264 1.00 96.31 94 TRP A O 1
ATOM 706 N N . ASP A 1 95 ? 2.258 -16.768 2.098 1.00 95.06 95 ASP A N 1
ATOM 707 C CA . ASP A 1 95 ? 3.153 -17.726 2.754 1.00 95.06 95 ASP A CA 1
ATOM 708 C C . ASP A 1 95 ? 4.495 -17.921 2.036 1.00 95.06 95 ASP A C 1
ATOM 710 O O . ASP A 1 95 ? 5.364 -18.619 2.571 1.00 95.06 95 ASP A O 1
ATOM 714 N N . ASP A 1 96 ? 4.691 -17.289 0.871 1.00 96.62 96 ASP A N 1
ATOM 715 C CA . ASP A 1 96 ? 5.921 -17.390 0.085 1.00 96.62 96 ASP A CA 1
ATOM 716 C C . ASP A 1 96 ? 7.157 -16.982 0.906 1.00 96.62 96 ASP A C 1
ATOM 718 O O . ASP A 1 96 ? 7.147 -16.014 1.674 1.00 96.62 96 ASP A O 1
ATOM 722 N N . ALA A 1 97 ? 8.250 -17.731 0.748 1.00 96.75 97 ALA A N 1
ATOM 723 C CA . ALA A 1 97 ? 9.473 -17.524 1.518 1.00 96.75 97 ALA A CA 1
ATOM 724 C C . ALA A 1 97 ? 10.117 -16.146 1.279 1.00 96.75 97 ALA A C 1
ATOM 726 O O . ALA A 1 97 ? 10.758 -15.614 2.186 1.00 96.75 97 ALA A O 1
ATOM 727 N N . SER A 1 98 ? 9.916 -15.540 0.103 1.00 97.00 98 SER A N 1
ATOM 728 C CA . SER A 1 98 ? 10.418 -14.196 -0.215 1.00 97.00 98 SER A CA 1
ATOM 729 C C . SER A 1 98 ? 9.862 -13.108 0.703 1.00 97.00 98 SER A C 1
ATOM 731 O O . SER A 1 98 ? 10.551 -12.129 0.968 1.00 97.00 98 SER A O 1
ATOM 733 N N . LEU A 1 99 ? 8.675 -13.306 1.289 1.00 97.88 99 LEU A N 1
ATOM 734 C CA . LEU A 1 99 ? 8.078 -12.373 2.254 1.00 97.88 99 LEU A CA 1
ATOM 735 C C . LEU A 1 99 ? 8.715 -12.449 3.648 1.00 97.88 99 LEU A C 1
ATOM 737 O O . LEU A 1 99 ? 8.300 -11.731 4.556 1.00 97.88 99 LEU A O 1
ATOM 741 N N . ARG A 1 100 ? 9.716 -13.314 3.831 1.00 97.56 100 ARG A N 1
ATOM 742 C CA . ARG A 1 100 ? 10.558 -13.395 5.033 1.00 97.56 100 ARG A CA 1
ATOM 743 C C . ARG A 1 100 ? 12.037 -13.150 4.716 1.00 97.56 100 ARG A C 1
ATOM 745 O O . ARG A 1 100 ? 12.860 -13.137 5.628 1.00 97.56 100 ARG A O 1
ATOM 752 N N . ASP A 1 101 ? 12.381 -12.948 3.445 1.00 97.88 101 ASP A N 1
ATOM 753 C CA . ASP A 1 101 ? 13.758 -12.744 3.001 1.00 97.88 101 ASP A CA 1
ATOM 754 C C . ASP A 1 101 ? 14.247 -11.335 3.391 1.00 97.88 101 ASP A C 1
ATOM 756 O O . ASP A 1 101 ? 13.605 -10.349 3.023 1.00 97.88 101 ASP A O 1
ATOM 760 N N . PRO A 1 102 ? 15.377 -11.184 4.110 1.00 97.06 102 PRO A N 1
ATOM 761 C CA . PRO A 1 102 ? 15.914 -9.874 4.480 1.00 97.06 102 PRO A CA 1
ATOM 762 C C . PRO A 1 102 ? 16.236 -8.942 3.303 1.00 97.06 102 PRO A C 1
ATOM 764 O O . PRO A 1 102 ? 16.339 -7.735 3.515 1.00 97.06 102 PRO A O 1
ATOM 767 N N . GLY A 1 103 ? 16.404 -9.480 2.091 1.00 96.81 103 GLY A N 1
ATOM 768 C CA . GLY A 1 103 ? 16.584 -8.720 0.857 1.00 96.81 103 GLY A CA 1
ATOM 769 C C . GLY A 1 103 ? 15.294 -8.115 0.294 1.00 96.81 103 GLY A C 1
ATOM 770 O O . GLY A 1 103 ? 15.364 -7.310 -0.632 1.00 96.81 103 GLY A O 1
ATOM 771 N N . ALA A 1 104 ? 14.122 -8.478 0.824 1.00 97.25 104 ALA A N 1
ATOM 772 C CA . ALA A 1 104 ? 12.863 -7.810 0.513 1.00 97.25 104 ALA A CA 1
ATOM 773 C C . ALA A 1 104 ? 12.682 -6.533 1.347 1.00 97.25 104 ALA A C 1
ATOM 775 O O . ALA A 1 104 ? 13.215 -6.397 2.456 1.00 97.25 104 ALA A O 1
ATOM 776 N N . SER A 1 105 ? 11.887 -5.589 0.834 1.00 96.69 105 SER A N 1
ATOM 777 C CA . SER A 1 105 ? 11.616 -4.352 1.568 1.00 96.69 105 SER A CA 1
ATOM 778 C C . SER A 1 105 ? 10.948 -4.654 2.923 1.00 96.69 105 SER A C 1
ATOM 780 O O . SER A 1 105 ? 10.223 -5.650 3.055 1.00 96.69 105 SER A O 1
ATOM 782 N N . PRO A 1 106 ? 11.208 -3.856 3.975 1.00 97.88 106 PRO A N 1
ATOM 783 C CA . PRO A 1 106 ? 10.495 -3.992 5.243 1.00 97.88 106 PRO A CA 1
ATOM 784 C C . PRO A 1 106 ? 8.974 -3.923 5.067 1.00 97.88 106 PRO A C 1
ATOM 786 O O . PRO A 1 106 ? 8.259 -4.712 5.677 1.00 97.88 106 PRO A O 1
ATOM 789 N N . GLU A 1 107 ? 8.486 -3.046 4.188 1.00 98.25 107 GLU A N 1
ATOM 790 C CA . GLU A 1 107 ? 7.067 -2.901 3.875 1.00 98.25 107 GLU A CA 1
ATOM 791 C C . GLU A 1 107 ? 6.471 -4.140 3.200 1.00 98.25 107 GLU A C 1
ATOM 793 O O . GLU A 1 107 ? 5.392 -4.569 3.601 1.00 98.25 107 GLU A O 1
ATOM 798 N N . ASP A 1 108 ? 7.158 -4.759 2.232 1.00 98.31 108 ASP A N 1
ATOM 799 C CA . ASP A 1 108 ? 6.634 -5.959 1.561 1.00 98.31 108 ASP A CA 1
ATOM 800 C C . ASP A 1 108 ? 6.554 -7.146 2.531 1.00 98.31 108 ASP A C 1
ATOM 802 O O . ASP A 1 108 ? 5.561 -7.877 2.561 1.00 98.31 108 ASP A O 1
ATOM 806 N N . ARG A 1 109 ? 7.572 -7.304 3.387 1.00 98.62 109 ARG A N 1
ATOM 807 C CA . ARG A 1 109 ? 7.566 -8.322 4.446 1.00 98.62 109 ARG A CA 1
ATOM 808 C C . ARG A 1 109 ? 6.463 -8.064 5.471 1.00 98.62 109 ARG A C 1
ATOM 810 O O . ARG A 1 109 ? 5.755 -8.995 5.853 1.00 98.62 109 ARG A O 1
ATOM 817 N N . ALA A 1 110 ? 6.301 -6.811 5.899 1.00 98.69 110 ALA A N 1
ATOM 818 C CA . ALA A 1 110 ? 5.286 -6.420 6.870 1.00 98.69 110 ALA A CA 1
ATOM 819 C C . ALA A 1 110 ? 3.868 -6.588 6.318 1.00 98.69 110 ALA A C 1
ATOM 821 O O . ALA A 1 110 ? 2.983 -7.045 7.037 1.00 98.69 110 ALA A O 1
ATOM 822 N N . GLU A 1 111 ? 3.647 -6.274 5.040 1.00 98.56 111 GLU A N 1
ATOM 823 C CA . GLU A 1 111 ? 2.370 -6.543 4.389 1.00 98.56 111 GLU A CA 1
ATOM 824 C C . GLU A 1 111 ? 2.097 -8.047 4.318 1.00 98.56 111 GLU A C 1
ATOM 826 O O . GLU A 1 111 ? 1.008 -8.479 4.687 1.00 98.56 111 GLU A O 1
ATOM 831 N N . GLY A 1 112 ? 3.089 -8.865 3.955 1.00 98.38 112 GLY A N 1
ATOM 832 C CA . GLY A 1 112 ? 2.966 -10.321 4.029 1.00 98.38 112 GLY A CA 1
ATOM 833 C C . GLY A 1 112 ? 2.572 -10.811 5.429 1.00 98.38 112 GLY A C 1
ATOM 834 O O . GLY A 1 112 ? 1.647 -11.612 5.563 1.00 98.38 112 GLY A O 1
ATOM 835 N N . ALA A 1 113 ? 3.224 -10.297 6.477 1.00 98.50 113 ALA A N 1
ATOM 836 C CA . ALA A 1 113 ? 2.906 -10.612 7.873 1.00 98.50 113 ALA A CA 1
ATOM 837 C C . ALA A 1 113 ? 1.469 -10.221 8.252 1.00 98.50 113 ALA A C 1
ATOM 839 O O . ALA A 1 113 ? 0.732 -11.046 8.796 1.00 98.50 113 ALA A O 1
ATOM 840 N N . LEU A 1 114 ? 1.023 -9.020 7.871 1.00 98.25 114 LEU A N 1
ATOM 841 C CA . LEU A 1 114 ? -0.356 -8.566 8.072 1.00 98.25 114 LEU A CA 1
ATOM 842 C C . LEU A 1 114 ? -1.380 -9.483 7.411 1.00 98.25 114 LEU A C 1
ATOM 844 O O . LEU A 1 114 ? -2.368 -9.850 8.042 1.00 98.25 114 LEU A O 1
ATOM 848 N N . ARG A 1 115 ? -1.144 -9.891 6.159 1.00 97.75 115 ARG A N 1
ATOM 849 C CA . ARG A 1 115 ? -2.070 -10.775 5.437 1.00 97.75 115 ARG A CA 1
ATOM 850 C C . ARG A 1 115 ? -2.166 -12.171 6.059 1.00 97.75 115 ARG A C 1
ATOM 852 O O . ARG A 1 115 ? -3.217 -12.797 5.967 1.00 97.7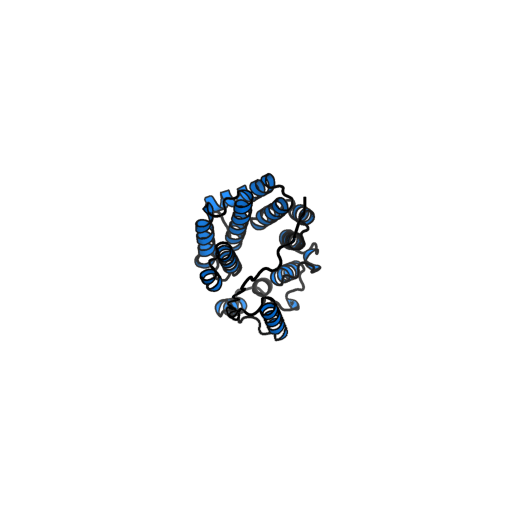5 115 ARG A O 1
ATOM 859 N N . ARG A 1 116 ? -1.115 -12.629 6.746 1.00 97.50 116 ARG A N 1
ATOM 860 C CA . ARG A 1 116 ? -1.128 -13.855 7.568 1.00 97.50 116 ARG A CA 1
ATOM 861 C C . ARG A 1 116 ? -1.750 -13.658 8.958 1.00 97.50 116 ARG A C 1
ATOM 863 O O . ARG A 1 116 ? -1.948 -14.634 9.676 1.00 97.50 116 ARG A O 1
ATOM 870 N N . GLY A 1 117 ? -2.048 -12.419 9.353 1.00 97.75 117 GLY A N 1
ATOM 871 C CA . GLY A 1 117 ? -2.553 -12.074 10.681 1.00 97.75 117 GLY A CA 1
ATOM 872 C C . GLY A 1 117 ? -1.471 -11.912 11.756 1.00 97.75 117 GLY A C 1
ATOM 873 O O . GLY A 1 117 ? -1.810 -11.799 12.936 1.00 97.75 117 GLY A O 1
ATOM 874 N N . ASP A 1 118 ? -0.188 -11.853 11.391 1.00 98.31 118 ASP A N 1
ATOM 875 C CA . ASP A 1 118 ? 0.918 -11.609 12.327 1.00 98.31 118 ASP A CA 1
ATOM 876 C C . ASP A 1 118 ? 1.182 -10.102 12.492 1.00 98.31 118 ASP A C 1
ATOM 878 O O . ASP A 1 118 ? 2.106 -9.504 11.936 1.00 98.31 118 ASP A O 1
ATOM 882 N N . HIS A 1 119 ? 0.295 -9.461 13.253 1.00 98.50 119 HIS A N 1
ATOM 883 C CA . HIS A 1 119 ? 0.343 -8.025 13.521 1.00 98.50 119 HIS A CA 1
ATOM 884 C C . HIS A 1 119 ? 1.592 -7.618 14.336 1.00 98.50 119 HIS A C 1
ATOM 886 O O . HIS A 1 119 ? 2.179 -6.577 14.028 1.00 98.50 119 HIS A O 1
ATOM 892 N N . PRO A 1 120 ? 2.046 -8.390 15.352 1.00 98.62 120 PRO A N 1
ATOM 893 C CA . PRO A 1 120 ? 3.297 -8.098 16.053 1.00 98.62 120 PRO A CA 1
ATOM 894 C C . PRO A 1 120 ? 4.538 -8.149 15.152 1.00 98.62 120 PRO A C 1
ATOM 896 O O . PRO A 1 120 ? 5.368 -7.240 15.235 1.00 98.62 120 PRO A O 1
ATOM 899 N N . GLU A 1 121 ? 4.663 -9.156 14.277 1.00 98.38 121 GLU A N 1
ATOM 900 C CA . GLU A 1 121 ? 5.769 -9.244 13.312 1.00 98.38 121 GLU A CA 1
ATOM 901 C C . GLU A 1 121 ? 5.771 -8.028 12.376 1.00 98.38 121 GLU A C 1
ATOM 903 O O . GLU A 1 121 ? 6.806 -7.377 12.214 1.00 98.38 121 GLU A O 1
ATOM 908 N N . ALA A 1 122 ? 4.607 -7.656 11.832 1.00 98.56 122 ALA A N 1
ATOM 909 C CA . ALA A 1 122 ? 4.480 -6.480 10.975 1.00 98.56 122 ALA A CA 1
ATOM 910 C C . ALA A 1 122 ? 4.961 -5.194 11.671 1.00 98.56 122 ALA A C 1
ATOM 912 O O . ALA A 1 122 ? 5.713 -4.416 11.087 1.00 98.56 122 ALA A O 1
ATOM 913 N N . LEU A 1 123 ? 4.591 -4.980 12.939 1.00 98.62 123 LEU A N 1
ATOM 914 C CA . LEU A 1 123 ? 5.056 -3.818 13.705 1.00 98.62 123 LEU A CA 1
ATOM 915 C C . LEU A 1 123 ? 6.569 -3.814 13.915 1.00 98.62 123 LEU A C 1
ATOM 917 O O . LEU A 1 123 ? 7.180 -2.749 13.827 1.00 98.62 123 LEU A O 1
ATOM 921 N N . SER A 1 124 ? 7.161 -4.982 14.171 1.00 98.38 124 SER A N 1
ATOM 922 C CA . SER A 1 124 ? 8.611 -5.114 14.318 1.00 98.38 124 SER A CA 1
ATOM 923 C C . SER A 1 124 ? 9.346 -4.820 13.012 1.00 98.38 124 SER A C 1
ATOM 925 O O . SER A 1 124 ? 10.382 -4.163 13.033 1.00 98.38 124 SER A O 1
ATOM 927 N N . LEU A 1 125 ? 8.830 -5.303 11.879 1.00 98.44 125 LEU A N 1
ATOM 928 C CA . LEU A 1 125 ? 9.437 -5.095 10.562 1.00 98.44 125 LEU A CA 1
ATOM 929 C C . LEU A 1 125 ? 9.403 -3.627 10.134 1.00 98.44 125 LEU A C 1
ATOM 931 O O . LEU A 1 125 ? 10.310 -3.166 9.450 1.00 98.44 125 LEU A O 1
ATOM 935 N N . LEU A 1 126 ? 8.373 -2.888 10.545 1.00 98.25 126 LEU A N 1
ATOM 936 C CA . LEU A 1 126 ? 8.193 -1.484 10.183 1.00 98.25 126 LEU A CA 1
ATOM 937 C C . LEU A 1 126 ? 8.962 -0.515 11.086 1.00 98.25 126 LEU A C 1
ATOM 939 O O . LEU A 1 126 ? 8.809 0.699 10.916 1.00 98.25 126 LEU A O 1
ATOM 943 N N . ASP A 1 127 ? 9.744 -0.992 12.058 1.00 96.00 127 ASP A N 1
ATOM 944 C CA . ASP A 1 127 ? 10.475 -0.113 12.969 1.00 96.00 127 ASP A CA 1
ATOM 945 C C . ASP A 1 127 ? 11.378 0.873 12.203 1.00 96.00 127 ASP A C 1
ATOM 947 O O . ASP A 1 127 ? 12.058 0.523 11.241 1.00 96.00 127 ASP A O 1
ATOM 951 N N . GLY A 1 128 ? 11.303 2.152 12.571 1.00 93.44 128 GLY A N 1
ATOM 952 C CA . GLY A 1 128 ? 11.983 3.246 11.866 1.00 93.44 128 GLY A CA 1
ATOM 953 C C . GLY A 1 128 ? 11.440 3.628 10.474 1.00 93.44 128 GLY A C 1
ATOM 954 O O . GLY A 1 128 ? 11.811 4.685 9.967 1.00 93.44 128 GLY A O 1
ATOM 955 N N . ALA A 1 129 ? 10.542 2.851 9.855 1.00 95.88 129 ALA A N 1
ATOM 956 C CA . ALA A 1 129 ? 9.995 3.164 8.530 1.00 95.88 129 ALA A CA 1
ATOM 957 C C . ALA A 1 129 ? 8.946 4.291 8.579 1.00 95.88 129 ALA A C 1
ATOM 959 O O . ALA A 1 129 ? 7.989 4.246 9.368 1.00 95.88 129 ALA A O 1
ATOM 960 N N . VAL A 1 130 ? 9.071 5.269 7.672 1.00 95.25 130 VAL A N 1
ATOM 961 C CA . VAL A 1 130 ? 8.276 6.519 7.656 1.00 95.25 130 VAL A CA 1
ATOM 962 C C . VAL A 1 130 ? 7.569 6.822 6.326 1.00 95.25 130 VAL A C 1
ATOM 964 O O . VAL A 1 130 ? 7.048 7.929 6.162 1.00 95.25 130 VAL A O 1
ATOM 967 N N . SER A 1 131 ? 7.544 5.879 5.384 1.00 96.25 131 SER A N 1
ATOM 968 C CA . SER A 1 131 ? 6.785 6.005 4.134 1.00 96.25 131 SER A CA 1
ATOM 969 C C . SER A 1 131 ? 5.274 6.103 4.409 1.00 96.25 131 SER A C 1
ATOM 971 O O . SER A 1 131 ? 4.794 5.789 5.504 1.00 96.25 131 SER A O 1
ATOM 973 N N . VAL A 1 132 ? 4.487 6.573 3.434 1.00 97.31 132 VAL A N 1
ATOM 974 C CA . VAL A 1 132 ? 3.018 6.586 3.577 1.00 97.31 132 VAL A CA 1
ATOM 975 C C . VAL A 1 132 ? 2.501 5.156 3.765 1.00 97.31 132 VAL A C 1
ATOM 977 O O . VAL A 1 132 ? 1.736 4.895 4.698 1.00 97.31 132 VAL A O 1
ATOM 980 N N . ARG A 1 133 ? 3.027 4.219 2.966 1.00 97.62 133 ARG A N 1
ATOM 981 C CA . ARG A 1 133 ? 2.747 2.784 3.065 1.00 97.62 133 ARG A CA 1
ATOM 982 C C . ARG A 1 133 ? 3.100 2.209 4.435 1.00 97.62 133 ARG A C 1
ATOM 984 O O . ARG A 1 133 ? 2.261 1.551 5.046 1.00 97.62 133 ARG A O 1
ATOM 991 N N . SER A 1 134 ? 4.284 2.499 4.987 1.00 98.25 134 SER A N 1
ATOM 992 C CA . SER A 1 134 ? 4.661 1.986 6.314 1.00 98.25 134 SER A CA 1
ATOM 993 C C . SER A 1 134 ? 3.740 2.497 7.426 1.00 98.25 134 SER A C 1
ATOM 995 O O . SER A 1 134 ? 3.420 1.756 8.358 1.00 98.25 134 SER A O 1
ATOM 997 N N . ARG A 1 135 ? 3.275 3.751 7.337 1.00 98.19 135 ARG A N 1
ATOM 998 C CA . ARG A 1 135 ? 2.316 4.321 8.296 1.00 98.19 135 ARG A CA 1
ATOM 999 C C . ARG A 1 135 ? 0.949 3.654 8.202 1.00 98.19 135 ARG A C 1
ATOM 1001 O O . ARG A 1 135 ? 0.391 3.323 9.248 1.00 98.19 135 ARG A O 1
ATOM 1008 N N . ARG A 1 136 ? 0.441 3.409 6.988 1.00 98.12 136 ARG A N 1
ATOM 1009 C CA . ARG A 1 136 ? -0.793 2.636 6.785 1.00 98.12 136 ARG A CA 1
ATOM 1010 C C . ARG A 1 136 ? -0.662 1.234 7.378 1.00 98.12 136 ARG A C 1
ATOM 1012 O O . ARG A 1 136 ? -1.479 0.866 8.216 1.00 98.12 136 ARG A O 1
ATOM 1019 N N . LEU A 1 137 ? 0.367 0.480 6.985 1.00 98.69 137 LEU A N 1
ATOM 1020 C CA . LEU A 1 137 ? 0.582 -0.897 7.446 1.00 98.69 137 LEU A CA 1
ATOM 1021 C C . LEU A 1 137 ? 0.691 -0.958 8.979 1.00 98.69 137 LEU A C 1
ATOM 1023 O O . LEU A 1 137 ? 0.078 -1.806 9.623 1.00 98.69 137 LEU A O 1
ATOM 1027 N N . ARG A 1 138 ? 1.402 -0.005 9.595 1.00 98.69 138 ARG A N 1
ATOM 1028 C CA . ARG A 1 138 ? 1.480 0.118 11.058 1.00 98.69 138 ARG A CA 1
ATOM 1029 C C . ARG A 1 138 ? 0.104 0.337 11.686 1.00 98.69 138 ARG A C 1
ATOM 1031 O O . ARG A 1 138 ? -0.192 -0.264 12.715 1.00 98.69 138 ARG A O 1
ATOM 1038 N N . ALA A 1 139 ? -0.726 1.193 11.101 1.00 98.38 139 ALA A N 1
ATOM 1039 C CA . ALA A 1 139 ? -2.059 1.456 11.624 1.00 98.38 139 ALA A CA 1
ATOM 1040 C C . ALA A 1 139 ? -3.003 0.260 11.475 1.00 98.38 139 ALA A C 1
ATOM 1042 O O . ALA A 1 139 ? -3.725 -0.030 12.421 1.00 98.38 139 ALA A O 1
ATOM 1043 N N . GLU A 1 140 ? -2.945 -0.479 10.363 1.00 98.50 140 GLU A N 1
ATOM 1044 C CA . GLU A 1 140 ? -3.666 -1.753 10.206 1.00 98.50 140 GLU A CA 1
ATOM 1045 C C . GLU A 1 140 ? -3.225 -2.776 11.261 1.00 98.50 140 GLU A C 1
ATOM 1047 O O . GLU A 1 140 ? -4.060 -3.402 11.915 1.00 98.50 140 GLU A O 1
ATOM 1052 N N . ALA A 1 141 ? -1.914 -2.890 11.500 1.00 98.62 141 ALA A N 1
ATOM 1053 C CA . ALA A 1 141 ? -1.378 -3.780 12.525 1.00 98.62 141 ALA A CA 1
ATOM 1054 C C . ALA A 1 141 ? -1.892 -3.413 13.930 1.00 98.62 141 ALA A C 1
ATOM 1056 O O . ALA A 1 141 ? -2.306 -4.277 14.702 1.00 98.62 141 ALA A O 1
ATOM 1057 N N . LEU A 1 142 ? -1.893 -2.120 14.266 1.00 98.62 142 LEU A N 1
ATOM 1058 C CA . LEU A 1 142 ? -2.386 -1.617 15.551 1.00 98.62 142 LEU A CA 1
ATOM 1059 C C . LEU A 1 142 ? -3.910 -1.757 15.684 1.00 98.62 142 LEU A C 1
ATOM 1061 O O . LEU A 1 142 ? -4.384 -2.104 16.767 1.00 98.62 142 LEU A O 1
ATOM 1065 N N . GLU A 1 143 ? -4.670 -1.533 14.608 1.00 98.00 143 GLU A N 1
ATOM 1066 C CA . GLU A 1 143 ? -6.124 -1.740 14.553 1.00 98.00 143 GLU A CA 1
ATOM 1067 C C . GLU A 1 143 ? -6.472 -3.198 14.873 1.00 98.00 143 GLU A C 1
ATOM 1069 O O . GLU A 1 143 ? -7.286 -3.444 15.764 1.00 98.00 143 GLU A O 1
ATOM 1074 N N . GLY A 1 144 ? -5.813 -4.163 14.224 1.00 97.56 144 GLY A N 1
ATOM 1075 C CA . GLY A 1 144 ? -6.058 -5.589 14.464 1.00 97.56 144 GLY A CA 1
ATOM 1076 C C . GLY A 1 144 ? -5.669 -6.069 15.868 1.00 97.56 144 GLY A C 1
ATOM 1077 O O . GLY A 1 144 ? -6.241 -7.031 16.375 1.00 97.56 144 GLY A O 1
ATOM 1078 N N . LEU A 1 145 ? -4.768 -5.353 16.550 1.00 98.12 145 LEU A N 1
ATOM 1079 C CA . LEU A 1 145 ? -4.437 -5.571 17.965 1.00 98.12 145 LEU A CA 1
ATOM 1080 C C . LEU A 1 145 ? -5.377 -4.833 18.940 1.00 98.12 145 LEU A C 1
ATOM 1082 O O . LEU A 1 145 ? -5.170 -4.895 20.152 1.00 98.12 145 LEU A O 1
ATOM 1086 N N . GLY A 1 146 ? -6.3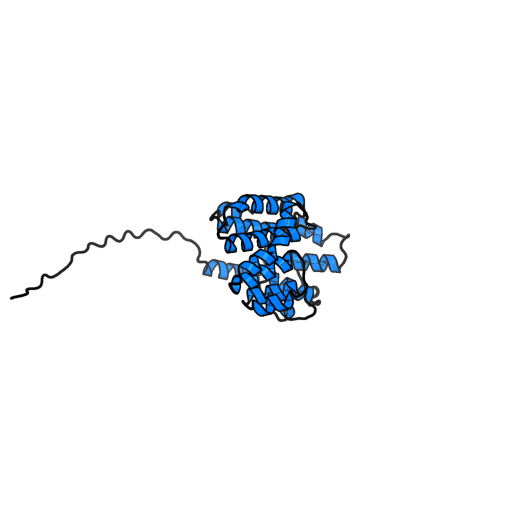75 -4.094 18.444 1.00 97.69 146 GLY A N 1
ATOM 1087 C CA . GLY A 1 146 ? -7.278 -3.274 19.260 1.00 97.69 146 GLY A CA 1
ATOM 1088 C C . GLY A 1 146 ? -6.637 -2.004 19.838 1.00 97.69 146 GLY A C 1
ATOM 1089 O O . GLY A 1 146 ? -7.224 -1.341 20.695 1.00 97.69 146 GLY A O 1
ATOM 1090 N N . ARG A 1 147 ? -5.434 -1.630 19.382 1.00 98.19 147 ARG A N 1
ATOM 1091 C CA . ARG A 1 147 ? -4.667 -0.452 19.834 1.00 98.19 147 ARG A CA 1
ATOM 1092 C C . ARG A 1 147 ? -5.081 0.796 19.052 1.00 98.19 147 ARG A C 1
ATOM 1094 O O . ARG A 1 147 ? -4.269 1.471 18.424 1.00 98.19 147 ARG A O 1
ATOM 1101 N N . PHE A 1 148 ? -6.373 1.107 19.091 1.00 97.62 148 PHE A N 1
ATOM 1102 C CA . PHE A 1 148 ? -7.015 2.098 18.220 1.00 97.62 148 PHE A CA 1
ATOM 1103 C C . PHE A 1 148 ? -6.440 3.517 18.320 1.00 97.62 148 PHE A C 1
ATOM 1105 O O . PHE A 1 148 ? -6.309 4.197 17.306 1.00 97.62 148 PHE A O 1
ATOM 1112 N N . GLN A 1 149 ? -6.071 3.969 19.522 1.00 97.62 149 GLN A N 1
ATOM 1113 C CA . GLN A 1 149 ? -5.479 5.301 19.708 1.00 97.62 149 GLN A CA 1
ATOM 1114 C C . GLN A 1 149 ? -4.114 5.415 19.023 1.00 97.62 149 GLN A C 1
ATOM 1116 O O . GLN A 1 149 ? -3.811 6.424 18.394 1.00 97.62 149 GLN A O 1
ATOM 1121 N N . GLU A 1 150 ? -3.303 4.363 19.113 1.00 98.06 150 GLU A N 1
ATOM 1122 C CA . GLU A 1 150 ? -1.989 4.321 18.475 1.00 98.06 150 GLU A CA 1
ATOM 1123 C C . GLU A 1 150 ? -2.119 4.170 16.958 1.00 98.06 150 GLU A C 1
ATOM 1125 O O . GLU A 1 150 ? -1.354 4.781 16.216 1.00 98.06 150 GLU A O 1
ATOM 1130 N N . ALA A 1 151 ? -3.115 3.409 16.493 1.00 97.94 151 ALA A N 1
ATOM 1131 C CA . ALA A 1 151 ? -3.432 3.289 15.075 1.00 97.94 151 ALA A CA 1
ATOM 1132 C C . ALA A 1 151 ? -3.820 4.648 14.460 1.00 97.94 151 ALA A C 1
ATOM 1134 O O . ALA A 1 151 ? -3.274 5.030 13.427 1.00 97.94 151 ALA A O 1
ATOM 1135 N N . ASP A 1 152 ? -4.700 5.413 15.120 1.00 96.94 152 ASP A N 1
ATOM 1136 C CA . ASP A 1 152 ? -5.090 6.764 14.685 1.00 96.94 152 ASP A CA 1
ATOM 1137 C C . ASP A 1 152 ? -3.893 7.732 14.698 1.00 96.94 152 ASP A C 1
ATOM 1139 O O . ASP A 1 152 ? -3.693 8.482 13.742 1.00 96.94 152 ASP A O 1
ATOM 1143 N N . ALA A 1 153 ? -3.041 7.663 15.726 1.00 97.25 153 ALA A N 1
ATOM 1144 C CA . ALA A 1 153 ? -1.821 8.467 15.799 1.00 97.25 153 ALA A CA 1
ATOM 1145 C C . ALA A 1 153 ? -0.817 8.130 14.679 1.00 97.25 153 ALA A C 1
ATOM 1147 O O . ALA A 1 153 ? -0.158 9.028 14.154 1.00 97.25 153 ALA A O 1
ATOM 1148 N N . ALA A 1 154 ? -0.710 6.859 14.279 1.00 97.19 154 ALA A N 1
ATOM 1149 C CA . ALA A 1 154 ? 0.213 6.423 13.232 1.00 97.19 154 ALA A CA 1
ATOM 1150 C C . ALA A 1 154 ? -0.123 7.009 11.847 1.00 97.19 154 ALA A C 1
ATOM 1152 O O . ALA A 1 154 ? 0.791 7.277 11.062 1.00 97.19 154 ALA A O 1
ATOM 1153 N N . VAL A 1 155 ? -1.408 7.246 11.553 1.00 96.56 155 VAL A N 1
ATOM 1154 C CA . VAL A 1 155 ? -1.867 7.827 10.275 1.00 96.56 155 VAL A CA 1
ATOM 1155 C C . VAL A 1 155 ? -2.031 9.343 10.304 1.00 96.56 155 VAL A C 1
ATOM 1157 O O . VAL A 1 155 ? -2.190 9.943 9.243 1.00 96.56 155 VAL A O 1
ATOM 1160 N N . GLU A 1 156 ? -1.949 9.994 11.467 1.00 95.81 156 GLU A N 1
ATOM 1161 C CA . GLU A 1 156 ? -2.092 11.454 11.562 1.00 95.81 156 GLU A CA 1
ATOM 1162 C C . GLU A 1 156 ? -1.150 12.220 10.610 1.00 95.81 156 GLU A C 1
ATOM 1164 O O . GLU A 1 156 ? -1.646 13.067 9.861 1.00 95.81 156 GLU A O 1
ATOM 1169 N N . PRO A 1 157 ? 0.156 11.884 10.500 1.00 95.75 157 PRO A N 1
ATOM 1170 C CA . PRO A 1 157 ? 1.049 12.577 9.569 1.00 95.75 157 PRO A CA 1
ATOM 1171 C C . PRO A 1 157 ? 0.622 12.444 8.100 1.00 95.75 157 PRO A C 1
ATOM 1173 O O . PRO A 1 157 ? 0.851 13.354 7.303 1.00 95.75 157 PRO A O 1
ATOM 1176 N N . VAL A 1 158 ? -0.010 11.322 7.739 1.00 95.56 158 VAL A N 1
ATOM 1177 C CA . VAL A 1 158 ? -0.535 11.084 6.386 1.00 95.56 158 VAL A CA 1
ATOM 1178 C C . VAL A 1 158 ? -1.736 11.986 6.127 1.00 95.56 158 VAL A C 1
ATOM 1180 O O . VAL A 1 158 ? -1.812 12.632 5.083 1.00 95.56 158 VAL A O 1
ATOM 1183 N N . VAL A 1 159 ? -2.649 12.106 7.093 1.00 92.69 159 VAL A N 1
ATOM 1184 C CA . VAL A 1 159 ? -3.818 12.985 6.950 1.00 92.69 159 VAL A CA 1
ATOM 1185 C C . VAL A 1 159 ? -3.408 14.451 6.859 1.00 92.69 159 VAL A C 1
ATOM 1187 O O . VAL A 1 159 ? -3.938 15.188 6.022 1.00 92.69 159 VAL A O 1
ATOM 1190 N N . GLU A 1 160 ? -2.426 14.875 7.654 1.00 93.69 160 GLU A N 1
ATOM 1191 C CA . GLU A 1 160 ? -1.858 16.216 7.536 1.00 93.69 160 GLU A CA 1
ATOM 1192 C C . GLU A 1 160 ? -1.247 16.453 6.149 1.00 93.69 160 GLU A C 1
ATOM 1194 O O . GLU A 1 160 ? -1.482 17.504 5.546 1.00 93.69 160 GLU A O 1
ATOM 1199 N N . ALA A 1 161 ? -0.494 15.486 5.613 1.00 93.06 161 ALA A N 1
ATOM 1200 C CA . ALA A 1 161 ? 0.096 15.573 4.279 1.00 93.06 161 ALA A CA 1
ATOM 1201 C C . ALA A 1 161 ? -0.978 15.695 3.183 1.00 93.06 161 ALA A C 1
ATOM 1203 O O . ALA A 1 161 ? -0.929 16.639 2.391 1.00 93.06 161 ALA A O 1
ATOM 1204 N N . LEU A 1 162 ? -2.008 14.842 3.214 1.00 90.50 162 LEU A N 1
ATOM 1205 C CA . LEU A 1 162 ? -3.133 14.878 2.273 1.00 90.50 162 LEU A CA 1
ATOM 1206 C C . LEU A 1 162 ? -3.960 16.165 2.382 1.00 90.50 162 LEU A C 1
ATOM 1208 O O . LEU A 1 162 ? -4.451 16.668 1.379 1.00 90.50 162 LEU A O 1
ATOM 1212 N N . SER A 1 163 ? -4.134 16.734 3.579 1.00 88.12 163 SER A N 1
ATOM 1213 C CA . SER A 1 163 ? -4.832 18.025 3.745 1.00 88.12 163 SER A CA 1
ATOM 1214 C C . SER A 1 163 ? -4.086 19.208 3.134 1.00 88.12 163 SER A C 1
ATOM 1216 O O . SER A 1 163 ? -4.702 20.216 2.797 1.00 88.12 163 SER A O 1
ATOM 1218 N N . ARG A 1 164 ? -2.768 19.074 2.970 1.00 91.31 164 ARG A N 1
ATOM 1219 C CA . ARG A 1 164 ? -1.895 20.080 2.364 1.00 91.31 164 ARG A CA 1
ATOM 1220 C C . ARG A 1 164 ? -1.526 19.742 0.916 1.00 91.31 164 ARG A C 1
ATOM 1222 O O . ARG A 1 164 ? -0.655 20.414 0.375 1.00 91.31 164 ARG A O 1
ATOM 1229 N N . ASN A 1 165 ? -2.146 18.718 0.314 1.00 86.88 165 ASN A N 1
ATOM 1230 C CA . ASN A 1 165 ? -1.807 18.193 -1.014 1.00 86.88 165 ASN A CA 1
ATOM 1231 C C . ASN A 1 165 ? -0.299 17.926 -1.188 1.00 86.88 165 ASN A C 1
ATOM 1233 O O . ASN A 1 165 ? 0.299 18.303 -2.192 1.00 86.88 165 ASN A O 1
ATOM 1237 N N . ARG A 1 166 ? 0.334 17.325 -0.171 1.00 88.25 166 ARG A N 1
ATOM 1238 C CA . ARG A 1 166 ? 1.756 16.954 -0.194 1.00 88.25 166 ARG A CA 1
ATOM 1239 C C . ARG A 1 166 ? 1.895 15.447 -0.394 1.00 88.25 166 ARG A C 1
ATOM 1241 O O . ARG A 1 166 ? 1.777 14.699 0.572 1.00 88.25 166 ARG A O 1
ATOM 1248 N N . PHE A 1 167 ? 2.134 15.037 -1.631 1.00 87.56 167 PHE A N 1
ATOM 1249 C CA . PHE A 1 167 ? 2.415 13.662 -2.050 1.00 87.56 167 PHE A CA 1
ATOM 1250 C C . PHE A 1 167 ? 3.384 13.706 -3.238 1.00 87.56 167 PHE A C 1
ATOM 1252 O O . PHE A 1 167 ? 3.379 14.681 -3.994 1.00 87.56 167 PHE A O 1
ATOM 1259 N N . GLU A 1 168 ? 4.227 12.686 -3.382 1.00 89.38 168 GLU A N 1
ATOM 1260 C CA . GLU A 1 168 ? 5.283 12.655 -4.403 1.00 89.38 168 GLU A CA 1
ATOM 1261 C C . GLU A 1 168 ? 4.918 11.745 -5.582 1.00 89.38 168 GLU A C 1
ATOM 1263 O O . GLU A 1 168 ? 5.477 11.882 -6.669 1.00 89.38 168 GLU A O 1
ATOM 1268 N N . SER A 1 169 ? 3.956 10.839 -5.390 1.00 94.38 169 SER A N 1
ATOM 1269 C CA . SER A 1 169 ? 3.603 9.804 -6.363 1.00 94.38 169 SER A CA 1
ATOM 1270 C C . SER A 1 169 ? 2.128 9.394 -6.296 1.00 94.38 169 SER A C 1
ATOM 1272 O O . SER A 1 169 ? 1.414 9.711 -5.343 1.00 94.38 169 SER A O 1
ATOM 1274 N N . ALA A 1 170 ? 1.666 8.646 -7.306 1.00 95.56 170 ALA A N 1
ATOM 1275 C CA . ALA A 1 170 ? 0.351 8.002 -7.273 1.00 95.56 170 ALA A CA 1
ATOM 1276 C C . ALA A 1 170 ? 0.260 6.960 -6.142 1.00 95.56 170 ALA A C 1
ATOM 1278 O O . ALA A 1 170 ? -0.792 6.829 -5.517 1.00 95.56 170 ALA A O 1
ATOM 1279 N N . GLU A 1 171 ? 1.373 6.282 -5.832 1.00 95.81 171 GLU A N 1
ATOM 1280 C CA . GLU A 1 171 ? 1.481 5.364 -4.694 1.00 95.81 171 GLU A CA 1
ATOM 1281 C C . GLU A 1 171 ? 1.169 6.079 -3.376 1.00 95.81 171 GLU A C 1
ATOM 1283 O O . GLU A 1 171 ? 0.294 5.623 -2.644 1.00 95.81 171 GLU A O 1
ATOM 1288 N N . ASP A 1 172 ? 1.774 7.241 -3.113 1.00 95.94 172 ASP A N 1
ATOM 1289 C CA . ASP A 1 172 ? 1.504 8.016 -1.892 1.00 95.94 172 ASP A CA 1
ATOM 1290 C C . ASP A 1 172 ? 0.029 8.404 -1.752 1.00 95.94 172 ASP A C 1
ATOM 1292 O O . ASP A 1 172 ? -0.519 8.386 -0.647 1.00 95.94 172 ASP A O 1
ATOM 1296 N N . VAL A 1 173 ? -0.625 8.768 -2.860 1.00 96.50 173 VAL A N 1
ATOM 1297 C CA . VAL A 1 173 ? -2.046 9.133 -2.845 1.00 96.50 173 VAL A CA 1
ATOM 1298 C C . VAL A 1 173 ? -2.904 7.917 -2.505 1.00 96.50 173 VAL A C 1
ATOM 1300 O O . VAL A 1 173 ? -3.761 8.006 -1.623 1.00 96.50 173 VAL A O 1
ATOM 1303 N N . VAL A 1 174 ? -2.662 6.777 -3.157 1.00 97.44 174 VAL A N 1
ATOM 1304 C CA . VAL A 1 174 ? -3.420 5.539 -2.923 1.00 97.44 174 VAL A CA 1
ATOM 1305 C C . VAL A 1 174 ? -3.198 5.019 -1.505 1.00 97.44 174 VAL A C 1
ATOM 1307 O O . VAL A 1 174 ? -4.164 4.784 -0.779 1.00 97.44 174 VAL A O 1
ATOM 1310 N N . GLU A 1 175 ? -1.947 4.916 -1.065 1.00 97.75 175 GLU A N 1
ATOM 1311 C CA . GLU A 1 175 ? -1.584 4.516 0.298 1.00 97.75 175 GLU A CA 1
ATOM 1312 C C . GLU A 1 175 ? -2.174 5.478 1.340 1.00 97.75 175 GLU A C 1
ATOM 1314 O O . GLU A 1 175 ? -2.645 5.060 2.402 1.00 97.75 175 GLU A O 1
ATOM 1319 N N . GLY A 1 176 ? -2.236 6.769 1.010 1.00 96.81 176 GLY A N 1
ATOM 1320 C CA . GLY A 1 176 ? -2.883 7.785 1.825 1.00 96.81 176 GLY A CA 1
ATOM 1321 C C . GLY A 1 176 ? -4.395 7.594 1.956 1.00 96.81 176 GLY A C 1
ATOM 1322 O O . GLY A 1 176 ? -4.943 7.718 3.053 1.00 96.81 176 GLY A O 1
ATOM 1323 N N . VAL A 1 177 ? -5.081 7.255 0.865 1.00 96.06 177 VAL A N 1
ATOM 1324 C CA . VAL A 1 177 ? -6.516 6.941 0.886 1.00 96.06 177 VAL A CA 1
ATOM 1325 C C . VAL A 1 177 ? -6.787 5.673 1.692 1.00 96.06 177 VAL A C 1
ATOM 1327 O O . VAL A 1 177 ? -7.693 5.662 2.525 1.00 96.06 177 VAL A O 1
ATOM 1330 N N . LEU A 1 178 ? -5.973 4.632 1.530 1.00 96.00 178 LEU A N 1
ATOM 1331 C CA . LEU A 1 178 ? -6.085 3.416 2.335 1.00 96.00 178 LEU A CA 1
ATOM 1332 C C . LEU A 1 178 ? -5.854 3.704 3.834 1.00 96.00 178 LEU A C 1
ATOM 1334 O O . LEU A 1 178 ? -6.597 3.207 4.681 1.00 96.00 178 LEU A O 1
ATOM 1338 N N . ALA A 1 179 ? -4.914 4.588 4.185 1.00 96.44 179 ALA A N 1
ATOM 1339 C CA . ALA A 1 179 ? -4.738 5.062 5.561 1.00 96.44 179 ALA A CA 1
ATOM 1340 C C . ALA A 1 179 ? -5.973 5.819 6.098 1.00 96.44 179 ALA A C 1
ATOM 1342 O O . ALA A 1 179 ? -6.350 5.650 7.262 1.00 96.44 179 ALA A O 1
ATOM 1343 N N . LEU A 1 180 ? -6.645 6.621 5.262 1.00 94.44 180 LEU A N 1
ATOM 1344 C CA . LEU A 1 180 ? -7.912 7.269 5.627 1.00 94.44 180 LEU A CA 1
ATOM 1345 C C . LEU A 1 180 ? -9.031 6.251 5.869 1.00 94.44 180 LEU A C 1
ATOM 1347 O O . LEU A 1 180 ? -9.818 6.441 6.796 1.00 94.44 180 LEU A O 1
ATOM 1351 N N . GLN A 1 181 ? -9.090 5.160 5.103 1.00 93.50 181 GLN A N 1
ATOM 1352 C CA . GLN A 1 181 ? -10.066 4.091 5.337 1.00 93.50 181 GLN A CA 1
ATOM 1353 C C . GLN A 1 181 ? -9.860 3.425 6.704 1.00 93.50 181 GLN A C 1
ATOM 1355 O O . GLN A 1 181 ? -10.830 3.248 7.445 1.00 93.50 181 GLN A O 1
ATOM 1360 N N . VAL A 1 182 ? -8.608 3.120 7.071 1.00 94.50 182 VAL A N 1
ATOM 1361 C CA . VAL A 1 182 ? -8.249 2.598 8.405 1.00 94.50 182 VAL A CA 1
ATOM 1362 C C . VAL A 1 182 ? -8.739 3.553 9.494 1.00 94.50 182 VAL A C 1
ATOM 1364 O O . VAL A 1 182 ? -9.476 3.162 10.401 1.00 94.50 182 VAL A O 1
ATOM 1367 N N . ARG A 1 183 ? -8.424 4.846 9.360 1.00 93.81 183 ARG A N 1
ATOM 1368 C CA . ARG A 1 183 ? -8.863 5.880 10.304 1.00 93.81 183 ARG A CA 1
ATOM 1369 C C . ARG A 1 183 ? -10.382 5.962 10.429 1.00 93.81 183 ARG A C 1
ATOM 1371 O O . ARG A 1 183 ? -10.916 6.113 11.529 1.00 93.81 183 ARG A O 1
ATOM 1378 N N . ALA A 1 184 ? -11.084 5.881 9.305 1.00 92.06 184 ALA A N 1
ATOM 1379 C CA . ALA A 1 184 ? -12.528 6.009 9.266 1.00 92.06 184 ALA A CA 1
ATOM 1380 C C . ALA A 1 184 ? -13.233 4.843 9.981 1.00 92.06 184 ALA A C 1
ATOM 1382 O O . ALA A 1 184 ? -14.243 5.078 10.654 1.00 92.06 184 ALA A O 1
ATOM 1383 N N . ARG A 1 185 ? -12.674 3.622 9.905 1.00 91.06 185 ARG A N 1
ATOM 1384 C CA . ARG A 1 185 ? -13.122 2.466 10.703 1.00 91.06 185 ARG A CA 1
ATOM 1385 C C . ARG A 1 185 ? -12.884 2.689 12.192 1.00 91.06 185 ARG A C 1
ATOM 1387 O O . ARG A 1 185 ? -13.833 2.602 12.967 1.00 91.06 185 ARG A O 1
ATOM 1394 N N . ILE A 1 186 ? -11.665 3.078 12.573 1.00 93.31 186 ILE A N 1
ATOM 1395 C CA . ILE A 1 186 ? -11.281 3.333 13.972 1.00 93.31 186 ILE A CA 1
ATOM 1396 C C . ILE A 1 186 ? -12.193 4.378 14.632 1.00 93.31 186 ILE A C 1
ATOM 1398 O O . ILE A 1 186 ? -12.593 4.231 15.785 1.00 93.31 186 ILE A O 1
ATOM 1402 N N . ARG A 1 187 ? -12.542 5.441 13.899 1.00 90.50 187 ARG A N 1
ATOM 1403 C CA . ARG A 1 187 ? -13.361 6.551 14.410 1.00 90.50 187 ARG A CA 1
ATOM 1404 C C . ARG A 1 187 ? -14.866 6.349 14.251 1.00 90.50 187 ARG A C 1
ATOM 1406 O O . ARG A 1 187 ? -15.621 7.220 14.678 1.00 90.50 187 ARG A O 1
ATOM 1413 N N . ALA A 1 188 ? -15.303 5.259 13.618 1.00 84.00 188 ALA A N 1
ATOM 1414 C CA . ALA A 1 188 ? -16.693 5.038 13.218 1.00 84.00 188 ALA A CA 1
ATOM 1415 C C . ALA A 1 188 ? -17.289 6.216 12.408 1.00 84.00 188 ALA A C 1
ATOM 1417 O O . ALA A 1 188 ? -18.454 6.580 12.572 1.00 84.00 188 ALA A O 1
ATOM 1418 N N . GLN A 1 189 ? -16.488 6.821 11.519 1.00 79.31 189 GLN A N 1
ATOM 1419 C CA . GLN A 1 189 ? -16.892 7.941 10.648 1.00 79.31 189 GLN A CA 1
ATOM 1420 C C . GLN A 1 189 ? -16.696 7.654 9.139 1.00 79.31 189 GLN A C 1
ATOM 1422 O O . GLN A 1 189 ? -16.194 8.511 8.412 1.00 79.31 189 GLN A O 1
ATOM 1427 N N . PRO A 1 190 ? -17.121 6.489 8.610 1.00 66.94 190 PRO A N 1
ATOM 1428 C CA . PRO A 1 190 ? -16.831 6.073 7.231 1.00 66.94 190 PRO A CA 1
ATOM 1429 C C . PRO A 1 190 ? -17.491 6.925 6.139 1.00 66.94 190 PRO A C 1
ATOM 1431 O O . PRO A 1 190 ? -17.076 6.861 4.988 1.00 66.94 190 PRO A O 1
ATOM 1434 N N . ALA A 1 191 ? -18.529 7.701 6.462 1.00 64.56 191 ALA A N 1
ATOM 1435 C CA . ALA A 1 191 ? -19.273 8.482 5.472 1.00 64.56 191 ALA A CA 1
ATOM 1436 C C . ALA A 1 191 ? -18.674 9.872 5.200 1.00 64.56 191 ALA A C 1
ATOM 1438 O O . ALA A 1 191 ? -18.877 10.419 4.121 1.00 64.56 191 ALA A O 1
ATOM 1439 N N . ARG A 1 192 ? -17.955 10.460 6.168 1.00 72.19 192 ARG A N 1
ATOM 1440 C CA . ARG A 1 192 ? -17.564 11.878 6.110 1.00 72.19 192 ARG A CA 1
ATOM 1441 C C . ARG A 1 192 ? -16.510 12.160 5.042 1.00 72.19 192 ARG A C 1
ATOM 1443 O O . ARG A 1 192 ? -16.592 13.177 4.365 1.00 72.19 192 ARG A O 1
ATOM 1450 N N . ASP A 1 193 ? -15.552 11.252 4.897 1.00 80.69 193 ASP A N 1
ATOM 1451 C CA . ASP A 1 193 ? -14.384 11.448 4.035 1.00 80.69 193 ASP A CA 1
ATOM 1452 C C . ASP A 1 193 ? -14.491 10.689 2.704 1.00 80.69 193 ASP A C 1
ATOM 1454 O O . ASP A 1 193 ? -13.567 10.717 1.899 1.00 80.69 193 ASP A O 1
ATOM 1458 N N . TYR A 1 194 ? -15.623 10.028 2.449 1.00 86.25 194 TYR A N 1
ATOM 1459 C CA . TYR A 1 194 ? -15.797 9.129 1.311 1.00 86.25 194 TYR A CA 1
ATOM 1460 C C . TYR A 1 194 ? -15.625 9.822 -0.046 1.00 86.25 194 TYR A C 1
ATOM 1462 O O . TYR A 1 194 ? -14.805 9.397 -0.855 1.00 86.25 194 TYR A O 1
ATOM 1470 N N . GLN A 1 195 ? -16.345 10.928 -0.270 1.00 88.62 195 GLN A N 1
ATOM 1471 C CA . GLN A 1 195 ? -16.239 11.688 -1.519 1.00 88.62 195 GLN A CA 1
ATOM 1472 C C . GLN A 1 195 ? -14.810 12.187 -1.738 1.00 88.62 195 GLN A C 1
ATOM 1474 O O . GLN A 1 195 ? -14.262 12.063 -2.823 1.00 88.62 195 GLN A O 1
ATOM 1479 N N . ARG A 1 196 ? -14.169 12.672 -0.670 1.00 90.62 196 ARG A N 1
ATOM 1480 C CA . ARG A 1 196 ? -12.784 13.135 -0.729 1.00 90.62 196 ARG A CA 1
ATOM 1481 C C . ARG A 1 196 ? -11.816 12.008 -1.101 1.00 90.62 196 ARG A C 1
ATOM 1483 O O . ARG A 1 196 ? -10.865 12.256 -1.833 1.00 90.62 196 ARG A O 1
ATOM 1490 N N . MET A 1 197 ? -12.025 10.794 -0.588 1.00 93.50 197 MET A N 1
ATOM 1491 C CA . MET A 1 197 ? -11.221 9.630 -0.967 1.00 93.50 197 MET A CA 1
ATOM 1492 C C . MET A 1 197 ? -11.390 9.296 -2.456 1.00 93.50 197 MET A C 1
ATOM 1494 O O . MET A 1 197 ? -10.386 9.066 -3.122 1.00 93.50 197 MET A O 1
ATOM 1498 N N . LEU A 1 198 ? -12.617 9.337 -2.990 1.00 93.31 198 LEU A N 1
ATOM 1499 C CA . LEU A 1 198 ? -12.863 9.153 -4.427 1.00 93.31 198 LEU A CA 1
ATOM 1500 C C . LEU A 1 198 ? -12.186 10.236 -5.274 1.00 93.31 198 LEU A C 1
ATOM 1502 O O . LEU A 1 198 ? -11.528 9.912 -6.259 1.00 93.31 198 LEU A O 1
ATOM 1506 N N . ASP A 1 199 ? -12.275 11.503 -4.862 1.00 93.31 199 ASP A N 1
ATOM 1507 C CA . ASP A 1 199 ? -11.644 12.617 -5.579 1.00 93.31 199 ASP A CA 1
ATOM 1508 C C . ASP A 1 199 ? -10.111 12.455 -5.630 1.00 93.31 199 ASP A C 1
ATOM 1510 O O . ASP A 1 199 ? -9.484 12.706 -6.660 1.00 93.31 199 ASP A O 1
ATOM 1514 N N . LEU A 1 200 ? -9.498 11.993 -4.532 1.00 94.69 200 LEU A N 1
ATOM 1515 C CA . LEU A 1 200 ? -8.062 11.703 -4.463 1.00 94.69 200 LEU A CA 1
ATOM 1516 C C . LEU A 1 200 ? -7.662 10.538 -5.379 1.00 94.69 200 LEU A C 1
ATOM 1518 O O . LEU A 1 200 ? -6.648 10.629 -6.068 1.00 94.69 200 LEU A O 1
ATOM 1522 N N . LEU A 1 201 ? -8.451 9.461 -5.415 1.00 95.00 201 LEU A N 1
ATOM 1523 C CA . LEU A 1 201 ? -8.186 8.311 -6.285 1.00 95.00 201 LEU A CA 1
ATOM 1524 C C . LEU A 1 201 ? -8.359 8.665 -7.766 1.00 95.00 201 LEU A C 1
ATOM 1526 O O . LEU A 1 201 ? -7.497 8.324 -8.574 1.00 95.00 201 LEU A O 1
ATOM 1530 N N . SER A 1 202 ? -9.399 9.432 -8.103 1.00 93.75 202 SER A N 1
ATOM 1531 C CA . SER A 1 202 ? -9.585 9.993 -9.446 1.00 93.75 202 SER A CA 1
ATOM 1532 C C . SER A 1 202 ? -8.396 10.867 -9.846 1.00 93.75 202 SER A C 1
ATOM 1534 O O . SER A 1 202 ? -7.872 10.739 -10.949 1.00 93.75 202 SER A O 1
ATOM 1536 N N . PHE A 1 203 ? -7.900 11.712 -8.937 1.00 93.06 203 PHE A N 1
ATOM 1537 C CA . PHE A 1 203 ? -6.703 12.513 -9.183 1.00 93.06 203 PHE A CA 1
ATOM 1538 C C . PHE A 1 203 ? -5.449 11.650 -9.416 1.00 93.06 203 PHE A C 1
ATOM 1540 O O . PHE A 1 203 ? -4.687 11.936 -10.340 1.00 93.06 203 PHE A O 1
ATOM 1547 N N . ALA A 1 204 ? -5.236 10.587 -8.633 1.00 94.62 204 ALA A N 1
ATOM 1548 C CA . ALA A 1 204 ? -4.109 9.672 -8.832 1.00 94.62 204 ALA A CA 1
ATOM 1549 C C . ALA A 1 204 ? -4.169 8.989 -10.208 1.00 94.62 204 ALA A C 1
ATOM 1551 O O . ALA A 1 204 ? -3.179 9.004 -10.942 1.00 94.62 204 ALA A O 1
ATOM 1552 N N . ARG A 1 205 ? -5.346 8.458 -10.564 1.00 92.69 205 ARG A N 1
ATOM 1553 C CA . ARG A 1 205 ? -5.615 7.761 -11.826 1.00 92.69 205 ARG A CA 1
ATOM 1554 C C . ARG A 1 205 ? -5.487 8.679 -13.037 1.00 92.69 205 ARG A C 1
ATOM 1556 O O . ARG A 1 205 ? -4.828 8.328 -14.007 1.00 92.69 205 ARG A O 1
ATOM 1563 N N . ASP A 1 206 ? -6.123 9.845 -13.005 1.00 92.00 206 ASP A N 1
ATOM 1564 C CA . ASP A 1 206 ? -6.272 10.687 -14.196 1.00 92.00 206 ASP A CA 1
ATOM 1565 C C . ASP A 1 206 ? -5.152 11.729 -14.323 1.00 92.00 206 ASP A C 1
ATOM 1567 O O . ASP A 1 206 ? -4.804 12.130 -15.437 1.00 92.00 206 ASP A O 1
ATOM 1571 N N . GLY A 1 207 ? -4.590 12.170 -13.192 1.00 87.94 207 GLY A N 1
ATOM 1572 C CA . GLY A 1 207 ? -3.678 13.312 -13.111 1.00 87.94 207 GLY A CA 1
ATOM 1573 C C . GLY A 1 207 ? -2.220 12.985 -12.784 1.00 87.94 207 GLY A C 1
ATOM 1574 O O . GLY A 1 207 ? -1.352 13.762 -13.179 1.00 87.94 207 GLY A O 1
ATOM 1575 N N . VAL A 1 208 ? -1.933 11.878 -12.085 1.00 91.06 208 VAL A N 1
ATOM 1576 C CA . VAL A 1 208 ? -0.563 11.542 -11.645 1.00 91.06 208 VAL A CA 1
ATOM 1577 C C . VAL A 1 208 ? 0.037 10.417 -12.476 1.00 91.06 208 VAL A C 1
ATOM 1579 O O . VAL A 1 208 ? 1.030 10.636 -13.167 1.00 91.06 208 VAL A O 1
ATOM 1582 N N . ASP A 1 209 ? -0.562 9.226 -12.433 1.00 91.62 209 ASP A N 1
ATOM 1583 C CA . ASP A 1 209 ? -0.092 8.067 -13.192 1.00 91.62 209 ASP A CA 1
ATOM 1584 C C . ASP A 1 209 ? -1.267 7.193 -13.641 1.00 91.62 209 ASP A C 1
ATOM 1586 O O . ASP A 1 209 ? -1.851 6.423 -12.878 1.00 91.62 209 ASP A O 1
ATOM 1590 N N . ARG A 1 210 ? -1.561 7.278 -14.940 1.00 91.69 210 ARG A N 1
ATOM 1591 C CA . ARG A 1 210 ? -2.652 6.549 -15.596 1.00 91.69 210 ARG A CA 1
ATOM 1592 C C . ARG A 1 210 ? -2.417 5.046 -15.706 1.00 91.69 210 ARG A C 1
ATOM 1594 O O . ARG A 1 210 ? -3.347 4.322 -16.046 1.00 91.69 210 ARG A O 1
ATOM 1601 N N . LEU A 1 211 ? -1.187 4.577 -15.505 1.00 92.62 211 LEU A N 1
ATOM 1602 C CA . LEU A 1 211 ? -0.843 3.156 -15.537 1.00 92.62 211 LEU A CA 1
ATOM 1603 C C . LEU A 1 211 ? -0.757 2.562 -14.124 1.00 92.62 211 LEU A C 1
ATOM 1605 O O . LEU A 1 211 ? -0.590 1.348 -13.981 1.00 92.62 211 LEU A O 1
ATOM 1609 N N . TYR A 1 212 ? -0.942 3.373 -13.079 1.00 94.88 212 TYR A N 1
ATOM 1610 C CA . TYR A 1 212 ? -0.955 2.922 -11.694 1.00 94.88 212 TYR A CA 1
ATOM 1611 C C . TYR A 1 212 ? -2.280 2.227 -11.338 1.00 94.88 212 TYR A C 1
ATOM 1613 O O . TYR A 1 212 ? -3.171 2.785 -10.696 1.00 94.88 212 TYR A O 1
ATOM 1621 N N . TYR A 1 213 ? -2.403 0.959 -11.741 1.00 93.50 213 TYR A N 1
ATOM 1622 C CA . TYR A 1 213 ? -3.600 0.142 -11.508 1.00 93.50 213 TYR A CA 1
ATOM 1623 C C . TYR A 1 213 ? -4.064 0.033 -10.037 1.00 93.50 213 TYR A C 1
ATOM 1625 O O . TYR A 1 213 ? -5.269 -0.136 -9.836 1.00 93.50 213 TYR A O 1
ATOM 1633 N N . PRO A 1 214 ? -3.215 0.154 -8.988 1.00 95.62 214 PRO A N 1
ATOM 1634 C CA . PRO A 1 214 ? -3.709 0.104 -7.615 1.00 95.62 214 PRO A CA 1
ATOM 1635 C C . PRO A 1 214 ? -4.681 1.241 -7.276 1.00 95.62 214 PRO A C 1
ATOM 1637 O O . PRO A 1 214 ? -5.506 1.067 -6.384 1.00 95.62 214 PRO A O 1
ATOM 1640 N N . ALA A 1 215 ? -4.646 2.370 -8.001 1.00 96.00 215 ALA A N 1
ATOM 1641 C CA . ALA A 1 215 ? -5.650 3.426 -7.852 1.00 96.00 215 ALA A CA 1
ATOM 1642 C C . ALA A 1 215 ? -7.053 2.937 -8.241 1.00 96.00 215 ALA A C 1
ATOM 1644 O O . ALA A 1 215 ? -7.997 3.135 -7.478 1.00 96.00 215 ALA A O 1
ATOM 1645 N N . HIS A 1 216 ? -7.167 2.224 -9.367 1.00 93.44 216 HIS A N 1
ATOM 1646 C CA . HIS A 1 216 ? -8.423 1.622 -9.824 1.00 93.44 216 HIS A CA 1
ATOM 1647 C C . HIS A 1 216 ? -8.945 0.584 -8.828 1.00 93.44 216 HIS A C 1
ATOM 1649 O O . HIS A 1 216 ? -10.107 0.614 -8.433 1.00 93.44 216 HIS A O 1
ATOM 1655 N N . LEU A 1 217 ? -8.067 -0.303 -8.344 1.00 93.06 217 LEU A N 1
ATOM 1656 C CA . LEU A 1 217 ? -8.460 -1.325 -7.369 1.00 93.06 217 LEU A CA 1
ATOM 1657 C C . LEU A 1 217 ? -8.925 -0.713 -6.041 1.00 93.06 217 LEU A C 1
ATOM 1659 O O . LEU A 1 217 ? -9.899 -1.186 -5.453 1.00 93.06 217 LEU A O 1
ATOM 1663 N N . ALA A 1 218 ? -8.250 0.337 -5.567 1.00 94.56 218 ALA A N 1
ATOM 1664 C CA . ALA A 1 218 ? -8.649 1.047 -4.357 1.00 94.56 218 ALA A CA 1
ATOM 1665 C C . ALA A 1 218 ? -10.003 1.758 -4.528 1.00 94.56 218 ALA A C 1
ATOM 1667 O O . ALA A 1 218 ? -10.813 1.753 -3.599 1.00 94.56 218 ALA A O 1
ATOM 1668 N N . GLU A 1 219 ? -10.267 2.331 -5.705 1.00 93.19 219 GLU A N 1
ATOM 1669 C CA . GLU A 1 219 ? -11.537 2.985 -6.042 1.00 93.19 219 GLU A CA 1
ATOM 1670 C C . GLU A 1 219 ? -12.680 1.970 -6.098 1.00 93.19 219 GLU A C 1
ATOM 1672 O O . GLU A 1 219 ? -13.685 2.136 -5.403 1.00 93.19 219 GLU A O 1
ATOM 1677 N N . ALA A 1 220 ? -12.492 0.863 -6.821 1.00 91.31 220 ALA A N 1
ATOM 1678 C CA . ALA A 1 220 ? -13.459 -0.226 -6.897 1.00 91.31 220 ALA A CA 1
ATOM 1679 C C . ALA A 1 220 ? -13.782 -0.805 -5.508 1.00 91.31 220 ALA A C 1
ATOM 1681 O O . ALA A 1 220 ? -14.953 -0.972 -5.154 1.00 91.31 220 ALA A O 1
ATOM 1682 N N . ALA A 1 221 ? -12.765 -1.051 -4.673 1.00 89.00 221 ALA A N 1
ATOM 1683 C CA . ALA A 1 221 ? -12.959 -1.531 -3.304 1.00 89.00 221 ALA A CA 1
ATOM 1684 C C . ALA A 1 221 ? -13.768 -0.537 -2.450 1.00 89.00 221 ALA A C 1
ATOM 1686 O O . ALA A 1 221 ? -14.663 -0.936 -1.699 1.00 89.00 221 ALA A O 1
ATOM 1687 N N . LEU A 1 222 ? -13.493 0.761 -2.595 1.00 89.50 222 LEU A N 1
ATOM 1688 C CA . LEU A 1 222 ? -14.204 1.822 -1.891 1.00 89.50 222 LEU A CA 1
ATOM 1689 C C . LEU A 1 222 ? -15.671 1.940 -2.356 1.00 89.50 222 LEU A C 1
ATOM 1691 O O . LEU A 1 222 ? -16.567 2.167 -1.539 1.00 89.50 222 LEU A O 1
ATOM 1695 N N . LEU A 1 223 ? -15.954 1.752 -3.646 1.00 87.88 223 LEU A N 1
ATOM 1696 C CA . LEU A 1 223 ? -17.314 1.717 -4.207 1.00 87.88 223 LEU A CA 1
ATOM 1697 C C . LEU A 1 223 ? -18.109 0.492 -3.734 1.00 87.88 223 LEU A C 1
ATOM 1699 O O . LEU A 1 223 ? -19.285 0.614 -3.367 1.00 87.88 223 LEU A O 1
ATOM 1703 N N . LEU A 1 224 ? -17.461 -0.674 -3.644 1.00 84.69 224 LEU A N 1
ATOM 1704 C CA . LEU A 1 224 ? -18.075 -1.891 -3.106 1.00 84.69 224 LEU A CA 1
ATOM 1705 C C . LEU A 1 224 ? -18.483 -1.748 -1.638 1.00 84.69 224 LEU A C 1
ATOM 1707 O O . LEU A 1 224 ? -19.582 -2.181 -1.284 1.00 84.69 224 LEU A O 1
ATOM 1711 N N . ASP A 1 225 ? -17.668 -1.094 -0.805 1.00 80.81 225 ASP A N 1
ATOM 1712 C CA . ASP A 1 225 ? -17.998 -0.828 0.606 1.00 80.81 225 ASP A CA 1
ATOM 1713 C C . ASP A 1 225 ? -19.321 -0.050 0.763 1.00 80.81 225 ASP A C 1
ATOM 1715 O O . ASP A 1 225 ? -20.061 -0.238 1.730 1.00 80.81 225 ASP A O 1
ATOM 1719 N N . LYS A 1 226 ? -19.687 0.780 -0.224 1.00 76.44 226 LYS A N 1
ATOM 1720 C CA . LYS A 1 226 ? -20.964 1.522 -0.251 1.00 76.44 226 LYS A CA 1
ATOM 1721 C C . LYS A 1 226 ? -22.076 0.833 -1.023 1.00 76.44 226 LYS A C 1
ATOM 1723 O O . LYS A 1 226 ? -23.099 1.450 -1.304 1.00 76.44 226 LYS A O 1
ATOM 1728 N N . SER A 1 227 ? -21.918 -0.457 -1.315 1.00 72.94 227 SER A N 1
ATOM 1729 C CA . SER A 1 227 ? -22.871 -1.238 -2.107 1.00 72.94 227 SER A CA 1
ATOM 1730 C C . SER A 1 227 ? -23.099 -0.682 -3.520 1.00 72.94 227 SER A C 1
ATOM 1732 O O . SER A 1 227 ? -24.103 -1.016 -4.152 1.00 72.94 227 SER A O 1
ATOM 1734 N N . ASN A 1 228 ? -22.163 0.110 -4.058 1.00 72.12 228 ASN A N 1
ATOM 1735 C CA . ASN A 1 228 ? -22.239 0.624 -5.422 1.00 72.12 228 ASN A CA 1
ATOM 1736 C C . ASN A 1 228 ? -21.592 -0.354 -6.414 1.00 72.12 228 ASN A C 1
ATOM 1738 O O . ASN A 1 228 ? -20.534 -0.108 -6.985 1.00 72.12 228 ASN A O 1
ATOM 1742 N N . ARG A 1 229 ? -22.230 -1.520 -6.582 1.00 69.12 229 ARG A N 1
ATOM 1743 C CA . ARG A 1 229 ? -21.671 -2.647 -7.354 1.00 69.12 229 ARG A CA 1
ATOM 1744 C C . ARG A 1 229 ? -21.458 -2.339 -8.835 1.00 69.12 229 ARG A C 1
ATOM 1746 O O . ARG A 1 229 ? -20.584 -2.942 -9.439 1.00 69.12 229 ARG A O 1
ATOM 1753 N N . LYS A 1 230 ? -22.280 -1.459 -9.416 1.00 70.44 230 LYS A N 1
ATOM 1754 C CA . LYS A 1 230 ? -22.198 -1.123 -10.841 1.00 70.44 230 LYS A CA 1
ATOM 1755 C C . LYS A 1 230 ? -20.977 -0.251 -11.118 1.00 70.44 230 LYS A C 1
ATOM 1757 O O . LYS A 1 230 ? -20.154 -0.631 -11.933 1.00 70.44 230 LYS A O 1
ATOM 1762 N N . GLU A 1 231 ? -20.827 0.850 -10.386 1.00 68.31 231 GLU A N 1
ATOM 1763 C CA . GLU A 1 231 ? -19.660 1.728 -10.540 1.00 68.31 231 GLU A CA 1
ATOM 1764 C C . GLU A 1 231 ? -18.359 1.016 -10.155 1.00 68.31 231 GLU A C 1
ATOM 1766 O O . GLU A 1 231 ? -17.340 1.230 -10.796 1.00 68.31 231 GLU A O 1
ATOM 1771 N N . ALA A 1 232 ? -18.395 0.104 -9.177 1.00 64.69 232 ALA A N 1
ATOM 1772 C CA . ALA A 1 232 ? -17.230 -0.708 -8.835 1.00 64.69 232 ALA A CA 1
ATOM 1773 C C . ALA A 1 232 ? -16.772 -1.661 -9.952 1.00 64.69 232 ALA A C 1
ATOM 1775 O O . ALA A 1 232 ? -15.605 -2.032 -9.975 1.00 64.69 232 ALA A O 1
ATOM 1776 N N . ALA A 1 233 ? -17.680 -2.103 -10.827 1.00 65.56 233 ALA A N 1
ATOM 1777 C CA . ALA A 1 233 ? -17.332 -2.955 -11.962 1.00 65.56 233 ALA A CA 1
ATOM 1778 C C . ALA A 1 233 ? -16.781 -2.152 -13.153 1.00 65.56 233 ALA A C 1
ATOM 1780 O O . ALA A 1 233 ? -16.064 -2.715 -13.975 1.00 65.56 233 ALA A O 1
ATOM 1781 N N . ASP A 1 234 ? -17.133 -0.866 -13.243 1.00 75.81 234 ASP A N 1
ATOM 1782 C CA . ASP A 1 234 ? -16.729 0.033 -14.329 1.00 75.81 234 ASP A CA 1
ATOM 1783 C C . ASP A 1 234 ? -15.380 0.744 -14.056 1.00 75.81 234 ASP A C 1
ATOM 1785 O O . ASP A 1 234 ? -14.798 1.304 -14.987 1.00 75.81 234 ASP A O 1
ATOM 1789 N N . ALA A 1 235 ? -14.909 0.748 -12.800 1.00 63.00 235 ALA A N 1
ATOM 1790 C CA . ALA A 1 235 ? -13.660 1.376 -12.344 1.00 63.00 235 ALA A CA 1
ATOM 1791 C C . ALA A 1 235 ? -12.408 0.538 -12.659 1.00 63.00 235 ALA A C 1
ATOM 1793 O O . ALA A 1 235 ? -11.397 1.143 -13.099 1.00 63.00 235 ALA A O 1
#

Sequence (235 aa):
MMRRAIPMAAALALACAAPAQDGGSAVDMLNELSQMRQQGEGPQLSESVRALLGAGYLSDDERRAARVFHGQWREEDLLEPALRARAALIAGAWDDASLRDPGASPEDRAEGALRRGDHPEALSLLDGAVSVRSRRLRAEALEGLGRFQEADAAVEPVVEALSRNRFESAEDVVEGVLALQVRARIRAQPARDYQRMLDLLSFARDGVDRLYYPAHLAEAALLLDKSNRKEAADA

Secondary structure (DSSP, 8-state):
----PPP------------------HHHHHHHHHHHHHTT-PPPPPHHHHHHHT-TTS-HHHHHHHHHHTT---GGGG-SHHHHHHHHHHHT-TT-GGGG-TTS-HHHHHHHHHHTT-HHHHHHHTTT--SHHHHHHHHHHHHHTT-HHHHHHHHHHHHHHHHTT--SSHHHHHHHHHHHHHHHHHTT-TTTSHHHHHHHHHHIIIII-TT-HHHHHHHHHHHHHTT-HHHHHH-

Radius of gyration: 23.84 Å; chains: 1; bounding box: 76×53×64 Å